Protein AF-A0A5Y6EMC8-F1 (afdb_monomer_lite)

Sequence (233 aa):
MDERDIEIAKLIVGETEIQVEVPKNVYDLVSLYSDSSEVISMYSTYGSYIESMLRAMLPDNIKPSTSKQVRFVRSIADTLNLEVSNEVLRNSTAASQFINDNIAAFENKKNEEKAERLNKPEYIKARVKKVILFYASKTRSYHKYIKAGRLKDNGLSINEIAERMEVQPKTVESYLRKHTEIESYEAEDDRLRYMIASMIYENEGYANEVVDAITNVVMENKLHLEDWFPLKK

Organism: Salmonella enterica (NCBI:txid28901)

Structure (mmCIF, N/CA/C/O backbone):
data_AF-A0A5Y6EMC8-F1
#
_entry.id   AF-A0A5Y6EMC8-F1
#
loop_
_atom_site.group_PDB
_atom_site.id
_atom_site.type_symbol
_atom_site.label_atom_id
_atom_site.label_alt_id
_atom_site.label_comp_id
_atom_site.label_asym_id
_atom_site.label_entity_id
_atom_site.label_seq_id
_atom_site.pdbx_PDB_ins_code
_atom_site.Cartn_x
_atom_site.Cartn_y
_atom_site.Cartn_z
_atom_site.occupancy
_atom_site.B_iso_or_equiv
_atom_site.auth_seq_id
_atom_site.auth_comp_id
_atom_site.auth_asym_id
_atom_site.auth_atom_id
_atom_site.pdbx_PDB_model_num
ATOM 1 N N . MET A 1 1 ? 53.568 -13.972 -7.553 1.00 39.31 1 MET A N 1
ATOM 2 C CA . MET A 1 1 ? 52.171 -13.692 -7.944 1.00 39.31 1 MET A CA 1
ATOM 3 C C . MET A 1 1 ? 52.090 -14.163 -9.372 1.00 39.31 1 MET A C 1
ATOM 5 O O . MET A 1 1 ? 52.613 -13.478 -10.240 1.00 39.31 1 MET A O 1
ATOM 9 N N . ASP A 1 2 ? 51.661 -15.413 -9.522 1.00 46.28 2 ASP A N 1
ATOM 10 C CA . ASP A 1 2 ? 51.900 -16.238 -10.705 1.00 46.28 2 ASP A CA 1
ATOM 11 C C . ASP A 1 2 ? 51.334 -15.638 -11.985 1.00 46.28 2 ASP A C 1
ATOM 13 O O . ASP A 1 2 ? 50.277 -14.999 -11.988 1.00 46.28 2 ASP A O 1
ATOM 17 N N . GLU A 1 3 ? 52.076 -15.885 -13.062 1.00 54.69 3 GLU A N 1
ATOM 18 C CA . GLU A 1 3 ? 51.607 -15.852 -14.440 1.00 54.69 3 GLU A CA 1
ATOM 19 C C . GLU A 1 3 ? 50.203 -16.457 -14.474 1.00 54.69 3 GLU A C 1
ATOM 21 O O . GLU A 1 3 ? 49.994 -17.599 -14.071 1.00 54.69 3 GLU A O 1
ATOM 26 N N . ARG A 1 4 ? 49.204 -15.650 -14.842 1.00 64.81 4 ARG A N 1
ATOM 27 C CA . ARG A 1 4 ? 47.824 -16.123 -14.919 1.00 64.81 4 ARG A CA 1
ATOM 28 C C . ARG A 1 4 ? 47.797 -17.207 -15.990 1.00 64.81 4 ARG A C 1
ATOM 30 O O . ARG A 1 4 ? 47.880 -16.881 -17.165 1.00 64.81 4 ARG A O 1
ATOM 37 N N . ASP A 1 5 ? 47.731 -18.461 -15.562 1.00 86.62 5 ASP A N 1
ATOM 38 C CA . ASP A 1 5 ? 47.607 -19.632 -16.424 1.00 86.62 5 ASP A CA 1
ATOM 39 C C . ASP A 1 5 ? 46.230 -19.562 -17.102 1.00 86.62 5 ASP A C 1
ATOM 41 O O . ASP A 1 5 ? 45.203 -19.935 -16.526 1.00 86.62 5 ASP A O 1
ATOM 45 N N . ILE A 1 6 ? 46.199 -18.914 -18.267 1.00 89.56 6 ILE A N 1
ATOM 46 C CA . ILE A 1 6 ? 45.003 -18.615 -19.056 1.00 89.56 6 ILE A CA 1
ATOM 47 C C . ILE A 1 6 ? 45.060 -19.375 -20.372 1.00 89.56 6 ILE A C 1
ATOM 49 O O . ILE A 1 6 ? 46.114 -19.497 -20.987 1.00 89.56 6 ILE A O 1
ATOM 53 N N . GLU A 1 7 ? 43.899 -19.826 -20.820 1.00 91.69 7 GLU A N 1
ATOM 54 C CA . GLU A 1 7 ? 43.694 -20.433 -22.129 1.00 91.69 7 GLU A CA 1
ATOM 55 C C . GLU A 1 7 ? 42.634 -19.644 -22.902 1.00 91.69 7 GLU A C 1
ATOM 57 O O . GLU A 1 7 ? 41.756 -18.995 -22.319 1.00 91.69 7 GLU A O 1
ATOM 62 N N . ILE A 1 8 ? 42.712 -19.696 -24.233 1.00 90.06 8 ILE A N 1
ATOM 63 C CA . ILE A 1 8 ? 41.735 -19.049 -25.115 1.00 90.06 8 ILE A CA 1
ATOM 64 C C . ILE A 1 8 ? 40.636 -20.056 -25.448 1.00 90.06 8 ILE A C 1
ATOM 66 O O . ILE A 1 8 ? 40.836 -21.004 -26.211 1.00 90.06 8 ILE A O 1
ATOM 70 N N . ALA A 1 9 ? 39.447 -19.822 -24.902 1.00 88.38 9 ALA A N 1
ATOM 71 C CA . ALA A 1 9 ? 38.246 -20.564 -25.250 1.00 88.38 9 ALA A CA 1
ATOM 72 C C . ALA A 1 9 ? 37.461 -19.862 -26.362 1.00 88.38 9 ALA A C 1
ATOM 74 O O . ALA A 1 9 ? 37.563 -18.651 -26.573 1.00 88.38 9 ALA A O 1
ATOM 75 N N . LYS A 1 10 ? 36.633 -20.642 -27.059 1.00 88.00 10 LYS A N 1
ATOM 76 C CA . LYS A 1 10 ? 35.717 -20.150 -28.088 1.00 88.00 10 LYS A CA 1
ATOM 77 C C . LYS A 1 10 ? 34.290 -20.191 -27.561 1.00 88.00 10 LYS A C 1
ATOM 79 O O . LYS A 1 10 ? 33.769 -21.261 -27.256 1.00 88.00 10 LYS A O 1
ATOM 84 N N . LEU A 1 11 ? 33.653 -19.029 -27.489 1.00 86.19 11 LEU A N 1
ATOM 85 C CA . LEU A 1 11 ? 32.223 -18.896 -27.255 1.00 86.19 11 LEU A CA 1
ATOM 86 C C . LEU A 1 11 ? 31.526 -18.709 -28.604 1.00 86.19 11 LEU A C 1
ATOM 88 O O . LEU A 1 11 ? 31.731 -17.704 -29.281 1.00 86.19 11 LEU A O 1
ATOM 92 N N . ILE A 1 12 ? 30.699 -19.677 -28.989 1.00 84.44 12 ILE A N 1
ATOM 93 C CA . ILE A 1 12 ? 29.944 -19.636 -30.244 1.00 84.44 12 ILE A CA 1
ATOM 94 C C . ILE A 1 12 ? 28.534 -19.113 -29.955 1.00 84.44 12 ILE A C 1
ATOM 96 O O . ILE A 1 12 ? 27.803 -19.693 -29.151 1.00 84.44 12 ILE A O 1
ATOM 100 N N . VAL A 1 13 ? 28.148 -18.016 -30.611 1.00 83.31 13 VAL A N 1
ATOM 101 C CA . VAL A 1 13 ? 26.811 -17.411 -30.509 1.00 83.31 13 VAL A CA 1
ATOM 102 C C . VAL A 1 13 ? 26.211 -17.317 -31.910 1.00 83.31 13 VAL A C 1
ATOM 104 O O . VAL A 1 13 ? 26.512 -16.397 -32.671 1.00 83.31 13 VAL A O 1
ATOM 107 N N . GLY A 1 14 ? 25.359 -18.283 -32.262 1.00 84.19 14 GLY A N 1
ATOM 108 C CA . GLY A 1 14 ? 24.868 -18.427 -33.634 1.00 84.19 14 GLY A CA 1
ATOM 109 C C . GLY A 1 14 ? 26.018 -18.783 -34.578 1.00 84.19 14 GLY A C 1
ATOM 110 O O . GLY A 1 14 ? 26.676 -19.797 -34.378 1.00 84.19 14 GLY A O 1
ATOM 111 N N . GLU A 1 15 ? 26.269 -17.939 -35.578 1.00 87.88 15 GLU A N 1
ATOM 112 C CA . GLU A 1 15 ? 27.380 -18.094 -36.534 1.00 87.88 15 GLU A CA 1
ATOM 113 C C . GLU A 1 15 ? 28.657 -17.347 -36.103 1.00 87.88 15 GLU A C 1
ATOM 115 O O . GLU A 1 15 ? 29.690 -17.442 -36.763 1.00 87.88 15 GLU A O 1
ATOM 120 N N . THR A 1 16 ? 28.605 -16.596 -34.998 1.00 83.38 16 THR A N 1
ATOM 121 C CA . THR A 1 16 ? 29.723 -15.768 -34.531 1.00 83.38 16 THR A CA 1
ATOM 122 C C . THR A 1 16 ? 30.596 -16.533 -33.542 1.00 83.38 16 THR A C 1
ATOM 124 O O . THR A 1 16 ? 30.100 -17.051 -32.540 1.00 83.38 16 THR A O 1
ATOM 127 N N . GLU A 1 17 ? 31.909 -16.538 -33.779 1.00 88.81 17 GLU A N 1
ATOM 128 C CA . GLU A 1 17 ? 32.921 -17.038 -32.843 1.00 88.81 17 GLU A CA 1
ATOM 129 C C . GLU A 1 17 ? 33.532 -15.872 -32.052 1.00 88.81 17 GLU A C 1
ATOM 131 O O . GLU A 1 17 ? 34.046 -14.914 -32.632 1.00 88.81 17 GLU A O 1
ATOM 136 N N . ILE A 1 18 ? 33.485 -15.959 -30.723 1.00 85.75 18 ILE A N 1
ATOM 137 C CA . ILE A 1 18 ? 34.082 -14.988 -29.803 1.00 85.75 18 ILE A CA 1
ATOM 138 C C . ILE A 1 18 ? 35.199 -15.692 -29.032 1.00 85.75 18 ILE A C 1
ATOM 140 O O . ILE A 1 18 ? 34.966 -16.716 -28.392 1.00 85.75 18 ILE A O 1
ATOM 144 N N . GLN A 1 19 ? 36.408 -15.137 -29.068 1.00 89.50 19 GLN A N 1
ATOM 145 C CA . GLN A 1 19 ? 37.531 -15.630 -28.272 1.00 89.50 19 GLN A CA 1
ATOM 146 C C . GLN A 1 19 ? 37.493 -15.005 -26.876 1.00 89.50 19 GLN A C 1
ATOM 148 O O . GLN A 1 19 ? 37.376 -13.786 -26.745 1.00 89.50 19 GLN A O 1
ATOM 153 N N . VAL A 1 20 ? 37.565 -15.838 -25.838 1.00 87.62 20 VAL A N 1
ATOM 154 C CA . VAL A 1 20 ? 37.510 -15.410 -24.434 1.00 87.62 20 VAL A CA 1
ATOM 155 C C . VAL A 1 20 ? 38.645 -16.044 -23.635 1.00 87.62 20 VAL A C 1
ATOM 157 O O . VAL A 1 20 ? 38.949 -17.222 -23.804 1.00 87.62 20 VAL A O 1
ATOM 160 N N . GLU A 1 21 ? 39.268 -15.263 -22.755 1.00 89.88 21 GLU A N 1
ATOM 161 C CA . GLU A 1 21 ? 40.297 -15.753 -21.834 1.00 89.88 21 GLU A CA 1
ATOM 162 C C . GLU A 1 21 ? 39.640 -16.456 -20.639 1.00 89.88 21 GLU A C 1
ATOM 164 O O . GLU A 1 21 ? 38.755 -15.897 -19.983 1.00 89.88 21 GLU A O 1
ATOM 169 N N . VAL A 1 22 ? 40.075 -17.682 -20.344 1.00 88.56 22 VAL A N 1
ATOM 170 C CA . VAL A 1 22 ? 39.544 -18.517 -19.255 1.00 88.56 22 VAL A CA 1
ATOM 171 C C . VAL A 1 22 ? 40.711 -19.097 -18.449 1.00 88.56 22 VAL A C 1
ATOM 173 O O . VAL A 1 22 ? 41.722 -19.461 -19.043 1.00 88.56 22 VAL A O 1
ATOM 176 N N . PRO A 1 23 ? 40.615 -19.219 -17.112 1.00 92.50 23 PRO A N 1
ATOM 177 C CA . PRO A 1 23 ? 41.625 -19.926 -16.326 1.00 92.50 23 PRO A CA 1
ATOM 178 C C . PRO A 1 23 ? 41.837 -21.361 -16.828 1.00 92.50 23 PRO A C 1
ATOM 180 O O . PRO A 1 23 ? 40.866 -22.099 -17.018 1.00 92.50 23 PRO A O 1
ATOM 183 N N . LYS A 1 24 ? 43.095 -21.772 -17.005 1.00 90.06 24 LYS A N 1
ATOM 184 C CA . LYS A 1 24 ? 43.459 -23.061 -17.609 1.00 90.06 24 LYS A CA 1
ATOM 185 C C . LYS A 1 24 ? 42.843 -24.262 -16.901 1.00 90.06 24 LYS A C 1
ATOM 187 O O . LYS A 1 24 ? 42.292 -25.147 -17.541 1.00 90.06 24 LYS A O 1
ATOM 192 N N . ASN A 1 25 ? 42.830 -24.253 -15.571 1.00 88.75 25 ASN A N 1
ATOM 193 C CA . ASN A 1 25 ? 42.206 -25.317 -14.785 1.00 88.75 25 ASN A CA 1
ATOM 194 C C . ASN A 1 25 ? 40.703 -25.486 -15.085 1.00 88.75 25 ASN A C 1
ATOM 196 O O . ASN A 1 25 ? 40.188 -26.600 -15.037 1.00 88.75 25 ASN A O 1
ATOM 200 N N . VAL A 1 26 ? 39.992 -24.395 -15.386 1.00 87.38 26 VAL A N 1
ATOM 201 C CA . VAL A 1 26 ? 38.579 -24.432 -15.786 1.00 87.38 26 VAL A CA 1
ATOM 202 C C . VAL A 1 26 ? 38.456 -24.931 -17.223 1.00 87.38 26 VAL A C 1
ATOM 204 O O . VAL A 1 26 ? 37.599 -25.770 -17.493 1.00 87.38 26 VAL A O 1
ATOM 207 N N . TYR A 1 27 ? 39.321 -24.453 -18.120 1.00 86.94 27 TYR A N 1
ATOM 208 C CA . TYR A 1 27 ? 39.368 -24.887 -19.517 1.00 86.94 27 TYR A CA 1
ATOM 209 C C . TYR A 1 27 ? 39.561 -26.405 -19.638 1.00 86.94 27 TYR A C 1
ATOM 211 O O . TYR A 1 27 ? 38.766 -27.074 -20.302 1.00 86.94 27 TYR A O 1
ATOM 219 N N . ASP A 1 28 ? 40.562 -26.952 -18.947 1.00 87.75 28 ASP A N 1
ATOM 220 C CA . ASP A 1 28 ? 40.905 -28.375 -18.991 1.00 87.75 28 ASP A CA 1
ATOM 221 C C . ASP A 1 28 ? 39.759 -29.246 -18.463 1.00 87.75 28 ASP A C 1
ATOM 223 O O . ASP A 1 28 ? 39.394 -30.246 -19.082 1.00 87.75 28 ASP A O 1
ATOM 227 N N . LEU A 1 29 ? 39.136 -28.848 -17.345 1.00 86.19 29 LEU A N 1
ATOM 228 C CA . LEU A 1 29 ? 38.007 -29.582 -16.770 1.00 86.19 29 LEU A CA 1
ATOM 229 C C . LEU A 1 29 ? 36.783 -29.545 -17.687 1.00 86.19 29 LEU A C 1
ATOM 231 O O . LEU A 1 29 ? 36.194 -30.585 -17.962 1.00 86.19 29 LEU A O 1
ATOM 235 N N . VAL A 1 30 ? 36.396 -28.374 -18.193 1.00 82.50 30 VAL A N 1
ATOM 236 C CA . VAL A 1 30 ? 35.235 -28.276 -19.092 1.00 82.50 30 VAL A CA 1
ATOM 237 C C . VAL A 1 30 ? 35.473 -29.083 -20.372 1.00 82.50 30 VAL A C 1
ATOM 239 O O . VAL A 1 30 ? 34.564 -29.778 -20.825 1.00 82.50 30 VAL A O 1
ATOM 242 N N . SER A 1 31 ? 36.694 -29.064 -20.912 1.00 80.62 31 SER A N 1
ATOM 243 C CA . SER A 1 31 ? 37.066 -29.826 -22.114 1.00 80.62 31 SER A CA 1
ATOM 244 C C . SER A 1 31 ? 37.074 -31.341 -21.890 1.00 80.62 31 SER A C 1
ATOM 246 O O . SER A 1 31 ? 36.756 -32.091 -22.806 1.00 80.62 31 SER A O 1
ATOM 248 N N . LEU A 1 32 ? 37.405 -31.804 -20.679 1.00 81.88 32 LEU A N 1
ATOM 249 C CA . LEU A 1 32 ? 37.410 -33.229 -20.332 1.00 81.88 32 LEU A CA 1
ATOM 250 C C . LEU A 1 32 ? 35.995 -33.803 -20.144 1.00 81.88 32 LEU A C 1
ATOM 252 O O . LEU A 1 32 ? 35.775 -34.980 -20.415 1.00 81.88 32 LEU A O 1
ATOM 256 N N . TYR A 1 33 ? 35.058 -32.9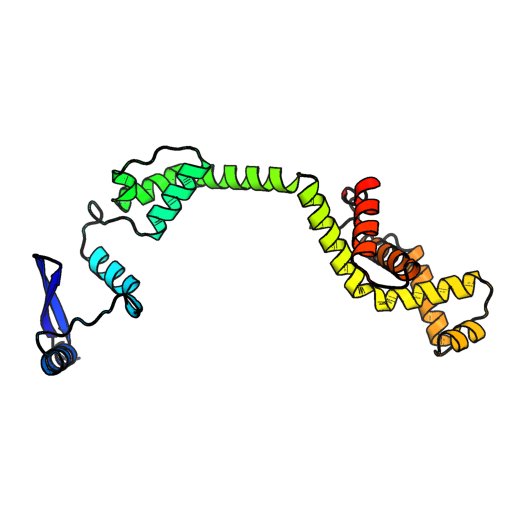89 -19.649 1.00 70.88 33 TYR A N 1
ATOM 257 C CA . TYR A 1 33 ? 33.705 -33.424 -19.272 1.00 70.88 33 TYR A CA 1
ATOM 258 C C . TYR A 1 33 ? 32.617 -33.084 -20.302 1.00 70.88 33 TYR A C 1
ATOM 260 O O . TYR A 1 33 ? 31.473 -33.497 -20.126 1.00 70.88 33 TYR A O 1
ATOM 268 N N . SER A 1 34 ? 32.935 -32.334 -21.359 1.00 66.19 34 SER A N 1
ATOM 269 C CA . SER A 1 34 ? 31.977 -32.030 -22.425 1.00 66.19 34 SER A CA 1
ATOM 270 C C . SER A 1 34 ? 32.043 -33.088 -23.526 1.00 66.19 34 SER A C 1
ATOM 272 O O . SER A 1 34 ? 32.819 -32.983 -24.473 1.00 66.19 34 SER A O 1
ATOM 274 N N . ASP A 1 35 ? 31.189 -34.109 -23.441 1.00 61.28 35 ASP A N 1
ATOM 275 C CA . ASP A 1 35 ? 30.890 -34.918 -24.622 1.00 61.28 35 ASP A CA 1
ATOM 276 C C . ASP A 1 35 ? 30.252 -34.003 -25.679 1.00 61.28 35 ASP A C 1
ATOM 278 O O . ASP A 1 35 ? 29.295 -33.277 -25.400 1.00 61.28 35 ASP A O 1
ATOM 282 N N . SER A 1 36 ? 30.803 -34.033 -26.897 1.00 58.38 36 SER A N 1
ATOM 283 C CA . SER A 1 36 ? 30.561 -33.103 -28.024 1.00 58.38 36 SER A CA 1
ATOM 284 C C . SER A 1 36 ? 29.101 -32.893 -28.488 1.00 58.38 36 SER A C 1
ATOM 286 O O . SER A 1 36 ? 28.864 -32.200 -29.476 1.00 58.38 36 SER A O 1
ATOM 288 N N . SER A 1 37 ? 28.115 -33.469 -27.800 1.00 56.09 37 SER A N 1
ATOM 289 C CA . SER A 1 37 ? 26.706 -33.508 -28.197 1.00 56.09 37 SER A CA 1
ATOM 290 C C . SER A 1 37 ? 25.695 -33.109 -27.113 1.00 56.09 37 SER A C 1
ATOM 292 O O . SER A 1 37 ? 24.505 -33.052 -27.423 1.00 56.09 37 SER A O 1
ATOM 294 N N . GLU A 1 38 ? 26.099 -32.832 -25.867 1.00 65.12 38 GLU A N 1
ATOM 295 C CA . GLU A 1 38 ? 25.132 -32.533 -24.798 1.00 65.12 38 GLU A CA 1
ATOM 296 C C . GLU A 1 38 ? 24.889 -31.020 -24.631 1.00 65.12 38 GLU A C 1
ATOM 298 O O . GLU A 1 38 ? 25.775 -30.245 -24.270 1.00 65.12 38 GLU A O 1
ATOM 303 N N . VAL A 1 39 ? 23.657 -30.573 -24.905 1.00 68.56 39 VAL A N 1
ATOM 304 C CA . VAL A 1 39 ? 23.247 -29.177 -24.696 1.00 68.56 39 VAL A CA 1
ATOM 305 C C . VAL A 1 39 ? 22.995 -28.946 -23.208 1.00 68.56 39 VAL A C 1
ATOM 307 O O . VAL A 1 39 ? 21.943 -29.305 -22.677 1.00 68.56 39 VAL A O 1
ATOM 310 N N . ILE A 1 40 ? 23.932 -28.282 -22.534 1.00 70.12 40 ILE A N 1
ATOM 311 C CA . ILE A 1 40 ? 23.748 -27.856 -21.144 1.00 70.12 40 ILE A CA 1
ATOM 312 C C . ILE A 1 40 ? 22.823 -26.631 -21.122 1.00 70.12 40 ILE A C 1
ATOM 314 O O . ILE A 1 40 ? 23.226 -25.504 -21.422 1.00 70.12 40 ILE A O 1
ATOM 318 N N . SER A 1 41 ? 21.557 -26.833 -20.751 1.00 74.06 41 SER A N 1
ATOM 319 C CA . SER A 1 41 ? 20.603 -25.733 -20.571 1.00 74.06 41 SER A CA 1
ATOM 320 C C . SER A 1 41 ? 20.976 -24.882 -19.352 1.00 74.06 41 SER A C 1
ATOM 322 O O . SER A 1 41 ? 20.593 -25.178 -18.222 1.00 74.06 41 SER A O 1
ATOM 324 N N . MET A 1 42 ? 21.681 -23.774 -19.583 1.00 72.25 42 MET A N 1
ATOM 325 C CA . MET A 1 42 ? 22.065 -22.833 -18.523 1.00 72.25 42 MET A CA 1
ATOM 326 C C . MET A 1 42 ? 21.019 -21.743 -18.249 1.00 72.25 42 MET A C 1
ATOM 328 O O . MET A 1 42 ? 21.146 -21.004 -17.273 1.00 72.25 42 MET A O 1
ATOM 332 N N . TYR A 1 43 ? 19.980 -21.612 -19.082 1.00 75.44 43 TYR A N 1
ATOM 333 C CA . TYR A 1 43 ? 19.066 -20.466 -19.011 1.00 75.44 43 TYR A CA 1
ATOM 334 C C . TYR A 1 43 ? 18.242 -20.422 -17.715 1.00 75.44 43 TYR A C 1
ATOM 336 O O . TYR A 1 43 ? 18.059 -19.348 -17.146 1.00 75.44 43 TYR A O 1
ATOM 344 N N . SER A 1 44 ? 17.798 -21.576 -17.206 1.00 75.31 44 SER A N 1
ATOM 345 C CA . SER A 1 44 ? 16.983 -21.664 -15.985 1.00 75.31 44 SER A CA 1
ATOM 346 C C . SER A 1 44 ? 17.699 -21.152 -14.735 1.00 75.31 44 SER A C 1
ATOM 348 O O . SER A 1 44 ? 17.056 -20.612 -13.840 1.00 75.31 44 SER A O 1
ATOM 350 N N . THR A 1 45 ? 19.021 -21.317 -14.679 1.00 78.19 45 THR A N 1
ATOM 351 C CA . THR A 1 45 ? 19.825 -21.028 -13.482 1.00 78.19 45 THR A CA 1
ATOM 352 C C . THR A 1 45 ? 20.677 -19.774 -13.660 1.00 78.19 45 THR A C 1
ATOM 354 O O . THR A 1 45 ? 20.813 -18.977 -12.736 1.00 78.19 45 THR A O 1
ATOM 357 N N . TYR A 1 46 ? 21.218 -19.561 -14.861 1.00 81.50 46 TYR A N 1
ATOM 358 C CA . TYR A 1 46 ? 22.207 -18.520 -15.151 1.00 81.50 46 TYR A CA 1
ATOM 359 C C . TYR A 1 46 ? 21.772 -17.549 -16.254 1.00 81.50 46 TYR A C 1
ATOM 361 O O . TYR A 1 46 ? 22.567 -16.704 -16.662 1.00 81.50 46 TYR A O 1
ATOM 369 N N . GLY A 1 47 ? 20.521 -17.615 -16.727 1.00 79.94 47 GLY A N 1
ATOM 370 C CA . GLY A 1 47 ? 20.043 -16.819 -17.863 1.00 79.94 47 GLY A CA 1
ATOM 371 C C . GLY A 1 47 ? 20.303 -15.316 -17.728 1.00 79.94 47 GLY A C 1
ATOM 372 O O . GLY A 1 47 ? 20.776 -14.692 -18.674 1.00 79.94 47 GLY A O 1
ATOM 373 N N . SER A 1 48 ? 20.100 -14.737 -16.539 1.00 79.94 48 SER A N 1
ATOM 374 C CA . SER A 1 48 ? 20.386 -13.316 -16.292 1.00 79.94 48 SER A CA 1
ATOM 375 C C . SER A 1 48 ? 21.877 -12.975 -16.343 1.00 79.94 48 SER A C 1
ATOM 377 O O . SER A 1 48 ? 22.240 -11.892 -16.799 1.00 79.94 48 SER A O 1
ATOM 379 N N . TYR A 1 49 ? 22.744 -13.880 -15.879 1.00 83.81 49 TYR A N 1
ATOM 380 C CA . TYR A 1 49 ? 24.196 -13.692 -15.916 1.00 83.81 49 TYR A CA 1
ATOM 381 C C . TYR A 1 49 ? 24.723 -13.788 -17.347 1.00 83.81 49 TYR A C 1
ATOM 383 O O . TYR A 1 49 ? 25.495 -12.929 -17.765 1.00 83.81 49 TYR A O 1
ATOM 391 N N . ILE A 1 50 ? 24.243 -14.770 -18.114 1.00 83.25 50 ILE A N 1
ATOM 392 C CA . ILE A 1 50 ? 24.583 -14.938 -19.532 1.00 83.25 50 ILE A CA 1
ATOM 393 C C . ILE A 1 50 ? 24.103 -13.727 -20.339 1.00 83.25 50 ILE A C 1
ATOM 395 O O . ILE A 1 50 ? 24.887 -13.162 -21.099 1.00 83.25 50 ILE A O 1
ATOM 399 N N . GLU A 1 51 ? 22.859 -13.272 -20.134 1.00 82.81 51 GLU A N 1
ATOM 400 C CA . GLU A 1 51 ? 22.341 -12.059 -20.784 1.00 82.81 51 GLU A CA 1
ATOM 401 C C . GLU A 1 51 ? 23.227 -10.848 -20.458 1.00 82.81 51 GLU A C 1
ATOM 403 O O . GLU A 1 51 ? 23.638 -10.119 -21.360 1.00 82.81 51 GLU A O 1
ATOM 408 N N . SER A 1 52 ? 23.561 -10.643 -19.180 1.00 85.06 52 SER A N 1
ATOM 409 C CA . SER A 1 52 ? 24.404 -9.524 -18.753 1.00 85.06 52 SER A CA 1
ATOM 410 C C . SER A 1 52 ? 25.805 -9.583 -19.366 1.00 85.06 52 SER A C 1
ATOM 412 O O . SER A 1 52 ? 26.305 -8.559 -19.831 1.00 85.06 52 SER A O 1
ATOM 414 N N . MET A 1 53 ? 26.427 -10.764 -19.382 1.00 85.62 53 MET A N 1
ATOM 415 C CA . MET A 1 53 ? 27.758 -10.983 -19.947 1.00 85.62 53 MET A CA 1
ATOM 416 C C . MET A 1 53 ? 27.772 -10.690 -21.450 1.00 85.62 53 MET A C 1
ATOM 418 O O . MET A 1 53 ? 28.559 -9.863 -21.902 1.00 85.62 53 MET A O 1
ATOM 422 N N . LEU A 1 54 ? 26.864 -11.305 -22.215 1.00 85.62 54 LEU A N 1
ATOM 423 C CA . LEU A 1 54 ? 26.781 -11.112 -23.666 1.00 85.62 54 LEU A CA 1
ATOM 424 C C . LEU A 1 54 ? 26.474 -9.656 -24.027 1.00 85.62 54 LEU A C 1
ATOM 426 O O . LEU A 1 54 ? 27.042 -9.110 -24.969 1.00 85.62 54 LEU A O 1
ATOM 430 N N . ARG A 1 55 ? 25.619 -8.982 -23.251 1.00 86.62 55 ARG A N 1
ATOM 431 C CA . ARG A 1 55 ? 25.345 -7.553 -23.447 1.00 86.62 55 ARG A CA 1
ATOM 432 C C . ARG A 1 55 ? 26.551 -6.674 -23.167 1.00 86.62 55 ARG A C 1
ATOM 434 O O . ARG A 1 55 ? 26.695 -5.660 -23.839 1.00 86.62 55 ARG A O 1
ATOM 441 N N . ALA A 1 56 ? 27.377 -7.009 -22.177 1.00 85.19 56 ALA A N 1
ATOM 442 C CA . ALA A 1 56 ? 28.574 -6.235 -21.854 1.00 85.19 56 ALA A CA 1
ATOM 443 C C . ALA A 1 56 ? 29.603 -6.250 -22.997 1.00 85.19 56 ALA A C 1
ATOM 445 O O . ALA A 1 56 ? 30.370 -5.302 -23.125 1.00 85.19 56 ALA A O 1
ATOM 446 N N . MET A 1 57 ? 29.568 -7.276 -23.854 1.00 84.31 57 MET A N 1
ATOM 447 C CA . MET A 1 57 ? 30.408 -7.379 -25.051 1.00 84.31 57 MET A CA 1
ATOM 448 C C . MET A 1 57 ? 29.937 -6.479 -26.208 1.00 84.31 57 MET A C 1
ATOM 450 O O . MET A 1 57 ? 30.670 -6.298 -27.176 1.00 84.31 57 MET A O 1
ATOM 454 N N . LEU A 1 58 ? 28.724 -5.915 -26.137 1.00 85.50 58 LEU A N 1
ATOM 455 C CA . LEU A 1 58 ? 28.157 -5.079 -27.195 1.00 85.50 58 LEU A CA 1
ATOM 456 C C . LEU A 1 58 ? 28.386 -3.580 -26.922 1.00 85.50 58 LEU A C 1
ATOM 458 O O . LEU A 1 58 ? 28.145 -3.123 -25.797 1.00 85.50 58 LEU A O 1
ATOM 462 N N . PRO A 1 59 ? 28.751 -2.788 -27.949 1.00 83.94 59 PRO A N 1
ATOM 463 C CA . PRO A 1 59 ? 28.751 -1.329 -27.880 1.00 83.94 59 PRO A CA 1
ATOM 464 C C . PRO A 1 59 ? 27.393 -0.754 -27.452 1.00 83.94 59 PRO A C 1
ATOM 466 O O . PRO A 1 59 ? 26.335 -1.269 -27.823 1.00 83.94 59 PRO A O 1
ATOM 469 N N . ASP A 1 60 ? 27.408 0.354 -26.707 1.00 78.12 60 ASP A N 1
ATOM 470 C CA . ASP A 1 60 ? 26.195 0.958 -26.131 1.00 78.12 60 ASP A CA 1
ATOM 471 C C . ASP A 1 60 ? 25.159 1.388 -27.178 1.00 78.12 60 ASP A C 1
ATOM 473 O O . ASP A 1 60 ? 23.953 1.333 -26.925 1.00 78.12 60 ASP A O 1
ATOM 477 N N . ASN A 1 61 ? 25.607 1.761 -28.379 1.00 78.75 61 ASN A N 1
ATOM 478 C CA . ASN A 1 61 ? 24.735 2.182 -29.474 1.00 78.75 61 ASN A CA 1
ATOM 479 C C . ASN A 1 61 ? 23.966 1.027 -30.134 1.00 78.75 61 ASN A C 1
ATOM 481 O O . ASN A 1 61 ? 22.978 1.295 -30.811 1.00 78.75 61 ASN A O 1
ATOM 485 N N . ILE A 1 62 ? 24.371 -0.233 -29.936 1.00 81.81 62 ILE A N 1
ATOM 486 C CA . ILE A 1 62 ? 23.659 -1.419 -30.455 1.00 81.81 62 ILE A CA 1
ATOM 487 C C . ILE A 1 62 ? 23.166 -2.353 -29.345 1.00 81.81 62 ILE A C 1
ATOM 489 O O . ILE A 1 62 ? 22.570 -3.395 -29.617 1.00 81.81 62 ILE A O 1
ATOM 493 N N . LYS A 1 63 ? 23.419 -1.994 -28.083 1.00 89.19 63 LYS A N 1
ATOM 494 C CA . LYS A 1 63 ? 23.077 -2.808 -26.921 1.00 89.19 63 LYS A CA 1
ATOM 495 C C . LYS A 1 63 ? 21.555 -2.985 -26.831 1.00 89.19 63 LYS A C 1
ATOM 497 O O . LYS A 1 63 ? 20.834 -1.986 -26.763 1.00 89.19 63 LYS A O 1
ATOM 502 N N . PRO A 1 64 ? 21.042 -4.225 -26.784 1.00 89.12 64 PRO A N 1
ATOM 503 C CA . PRO A 1 64 ? 19.608 -4.459 -26.779 1.00 89.12 64 PRO A CA 1
ATOM 504 C C . PRO A 1 64 ? 18.964 -4.032 -25.458 1.00 89.12 64 PRO A C 1
ATOM 506 O O . PRO A 1 64 ? 19.587 -4.122 -24.402 1.00 89.12 64 PRO A O 1
ATOM 509 N N . SER A 1 65 ? 17.704 -3.600 -25.476 1.00 89.88 65 SER A N 1
ATOM 510 C CA . SER A 1 65 ? 16.955 -3.278 -24.248 1.00 89.88 65 SER A CA 1
ATOM 511 C C . SER A 1 65 ? 16.802 -4.500 -23.338 1.00 89.88 65 SER A C 1
ATOM 513 O O . SER A 1 65 ? 16.614 -5.621 -23.801 1.00 89.88 65 SER A O 1
ATOM 515 N N . THR A 1 66 ? 16.902 -4.323 -22.015 1.00 88.00 66 THR A N 1
ATOM 516 C CA . THR A 1 66 ? 16.579 -5.405 -21.057 1.00 88.00 66 THR A CA 1
ATOM 517 C C . THR A 1 66 ? 15.083 -5.683 -21.067 1.00 88.00 66 THR A C 1
ATOM 519 O O . THR A 1 66 ? 14.267 -4.777 -21.248 1.00 88.00 66 THR A O 1
ATOM 522 N N . SER A 1 67 ? 14.701 -6.910 -20.711 1.00 84.75 67 SER A N 1
ATOM 523 C CA . SER A 1 67 ? 13.298 -7.245 -20.431 1.00 84.75 67 SER A CA 1
ATOM 524 C C . SER A 1 67 ? 12.668 -6.327 -19.367 1.00 84.75 67 SER A C 1
ATOM 526 O O . SER A 1 67 ? 11.462 -6.082 -19.380 1.00 84.75 67 SER A O 1
ATOM 528 N N . LYS A 1 68 ? 13.466 -5.801 -18.424 1.00 88.62 68 LYS A N 1
ATOM 529 C CA . LYS A 1 68 ? 13.008 -4.813 -17.432 1.00 88.62 68 LYS A CA 1
ATOM 530 C C . LYS A 1 68 ? 12.727 -3.450 -18.074 1.00 88.62 68 LYS A C 1
ATOM 532 O O . LYS A 1 68 ? 11.637 -2.928 -17.869 1.00 88.62 68 LYS A O 1
ATOM 537 N N . GLN A 1 69 ? 13.650 -2.924 -18.883 1.00 92.44 69 GLN A N 1
ATOM 538 C CA . GLN A 1 69 ? 13.467 -1.665 -19.617 1.00 92.44 69 GLN A CA 1
ATOM 539 C C . GLN A 1 69 ? 12.255 -1.734 -20.547 1.00 92.44 69 GLN A C 1
ATOM 541 O O . GLN A 1 69 ? 11.408 -0.855 -20.483 1.00 92.44 69 GLN A O 1
ATOM 546 N N . VAL A 1 70 ? 12.113 -2.803 -21.339 1.00 93.69 70 VAL A N 1
ATOM 547 C CA . VAL A 1 70 ? 10.974 -2.970 -22.262 1.00 93.69 70 VAL A CA 1
ATOM 548 C C . VAL A 1 70 ? 9.640 -2.947 -21.517 1.00 93.69 70 VAL A C 1
ATOM 550 O O . VAL A 1 70 ? 8.710 -2.259 -21.933 1.00 93.69 70 VAL A O 1
ATOM 553 N N . ARG A 1 71 ? 9.536 -3.674 -20.396 1.00 94.50 71 ARG A N 1
ATOM 554 C CA . ARG A 1 71 ? 8.317 -3.664 -19.572 1.00 94.50 71 ARG A CA 1
ATOM 555 C C . ARG A 1 71 ? 8.026 -2.285 -18.996 1.00 94.50 71 ARG A C 1
ATOM 557 O O . ARG A 1 71 ? 6.870 -1.878 -18.978 1.00 94.50 71 ARG A O 1
ATOM 564 N N . PHE A 1 72 ? 9.055 -1.577 -18.539 1.00 96.81 72 PHE A N 1
ATOM 565 C CA . PHE A 1 72 ? 8.865 -0.264 -17.939 1.00 96.81 72 PHE A CA 1
ATOM 566 C C . PHE A 1 72 ? 8.486 0.797 -18.977 1.00 96.81 72 PHE A C 1
ATOM 568 O O . PHE A 1 72 ? 7.517 1.516 -18.763 1.00 96.81 72 PHE A O 1
ATOM 575 N N . VAL A 1 73 ? 9.147 0.808 -20.139 1.00 97.56 73 VAL A N 1
ATOM 576 C CA . VAL A 1 73 ? 8.769 1.632 -21.300 1.00 97.56 73 VAL A CA 1
ATOM 577 C C . VAL A 1 73 ? 7.300 1.418 -21.665 1.00 97.56 73 VAL A C 1
ATOM 579 O O . VAL A 1 73 ? 6.562 2.390 -21.783 1.00 97.56 73 VAL A O 1
ATOM 582 N N . ARG A 1 74 ? 6.853 0.159 -21.781 1.00 97.00 74 ARG A N 1
ATOM 583 C CA . ARG A 1 74 ? 5.441 -0.155 -22.061 1.00 97.00 74 ARG A CA 1
ATOM 584 C C . ARG A 1 74 ? 4.511 0.374 -20.972 1.00 97.00 74 ARG A C 1
ATOM 586 O O . ARG A 1 74 ? 3.537 1.034 -21.287 1.00 97.00 74 ARG A O 1
ATOM 593 N N . SER A 1 75 ? 4.852 0.179 -19.698 1.00 96.50 75 SER A N 1
ATOM 594 C CA . SER A 1 75 ? 4.054 0.704 -18.582 1.00 96.50 75 SER A CA 1
ATOM 595 C C . SER A 1 75 ? 3.922 2.230 -18.606 1.00 96.50 75 SER A C 1
ATOM 597 O O . SER A 1 75 ? 2.855 2.751 -18.269 1.00 96.50 75 SER A O 1
ATOM 599 N N . ILE A 1 76 ? 4.999 2.941 -18.952 1.00 97.06 76 ILE A N 1
ATOM 600 C CA . ILE A 1 76 ? 4.998 4.399 -19.107 1.00 97.06 76 ILE A CA 1
ATOM 601 C C . ILE A 1 76 ? 4.092 4.784 -20.272 1.00 97.06 76 ILE A C 1
ATOM 603 O O . ILE A 1 76 ? 3.204 5.615 -20.101 1.00 97.06 76 ILE A O 1
ATOM 607 N N . ALA A 1 77 ? 4.281 4.145 -21.425 1.00 96.50 77 ALA A N 1
ATOM 608 C CA . ALA A 1 77 ? 3.521 4.415 -22.633 1.00 96.50 77 ALA A CA 1
ATOM 609 C C . ALA A 1 77 ? 2.023 4.166 -22.456 1.00 96.50 77 ALA A C 1
ATOM 611 O O . ALA A 1 77 ? 1.230 5.046 -22.765 1.00 96.50 77 ALA A O 1
ATOM 612 N N . ASP A 1 78 ? 1.640 3.037 -21.861 1.00 96.25 78 ASP A N 1
ATOM 613 C CA . ASP A 1 78 ? 0.243 2.708 -21.573 1.00 96.25 78 ASP A CA 1
ATOM 614 C C . ASP A 1 78 ? -0.375 3.727 -20.604 1.00 96.25 78 ASP A C 1
ATOM 616 O O . ASP A 1 78 ? -1.498 4.188 -20.794 1.00 96.25 78 ASP A O 1
ATOM 620 N N . THR A 1 79 ? 0.372 4.124 -19.566 1.00 94.56 79 THR A N 1
ATOM 621 C CA . THR A 1 79 ? -0.119 5.089 -18.570 1.00 94.56 79 THR A CA 1
ATOM 622 C C . THR A 1 79 ? -0.260 6.483 -19.172 1.00 94.56 79 THR A C 1
ATOM 624 O O . THR A 1 79 ? -1.245 7.164 -18.908 1.00 94.56 79 THR A O 1
ATOM 627 N N . LEU A 1 80 ? 0.692 6.926 -19.990 1.00 95.88 80 LEU A N 1
ATOM 628 C CA . LEU A 1 80 ? 0.693 8.259 -20.598 1.00 95.88 80 LEU A CA 1
ATOM 629 C C . LEU A 1 80 ? -0.017 8.312 -21.961 1.00 95.88 80 LEU A C 1
ATOM 631 O O . LEU A 1 80 ? -0.161 9.397 -22.515 1.00 95.88 80 LEU A O 1
ATOM 635 N N . ASN A 1 81 ? -0.509 7.174 -22.460 1.00 95.69 81 ASN A N 1
ATOM 636 C CA . ASN A 1 81 ? -1.071 7.005 -23.801 1.00 95.69 81 ASN A CA 1
ATOM 637 C C . ASN A 1 81 ? -0.118 7.495 -24.910 1.00 95.69 81 ASN A C 1
ATOM 639 O O . ASN A 1 81 ? -0.497 8.289 -25.772 1.00 95.69 81 ASN A O 1
ATOM 643 N N . LEU A 1 82 ? 1.140 7.051 -24.845 1.00 95.38 82 LEU A N 1
ATOM 644 C CA . LEU A 1 82 ? 2.192 7.374 -25.810 1.00 95.38 82 LEU A CA 1
ATOM 645 C C . LEU A 1 82 ? 2.418 6.209 -26.771 1.00 95.38 82 LEU A C 1
ATOM 647 O O . LEU A 1 82 ? 2.355 5.044 -26.383 1.00 95.38 82 LEU A O 1
ATOM 651 N N . GLU A 1 83 ? 2.773 6.522 -28.012 1.00 94.94 83 GLU A N 1
ATOM 652 C CA . GLU A 1 83 ? 3.287 5.519 -28.938 1.00 94.94 83 GLU A CA 1
ATOM 653 C C . GLU A 1 83 ? 4.768 5.241 -28.662 1.00 94.94 83 GLU A C 1
ATOM 655 O O . GLU A 1 83 ? 5.549 6.147 -28.364 1.00 94.94 83 GLU A O 1
ATOM 660 N N . VAL A 1 84 ? 5.167 3.974 -28.782 1.00 94.00 84 VAL A N 1
ATOM 661 C CA . VAL A 1 84 ? 6.561 3.555 -28.600 1.00 94.00 84 VAL A CA 1
ATOM 662 C C . VAL A 1 84 ? 7.091 2.995 -29.905 1.00 94.00 84 VAL A C 1
ATOM 664 O O . VAL A 1 84 ? 6.565 2.016 -30.436 1.00 94.00 84 VAL A O 1
ATOM 667 N N . SER A 1 85 ? 8.176 3.583 -30.403 1.00 94.12 85 SER A N 1
ATOM 668 C CA . SER A 1 85 ? 8.840 3.080 -31.599 1.00 94.12 85 SER A CA 1
ATOM 669 C C . SER A 1 85 ? 9.543 1.742 -31.335 1.00 94.12 85 SER A C 1
ATOM 671 O O . SER A 1 85 ? 10.002 1.438 -30.229 1.00 94.12 85 SER A O 1
ATOM 673 N N . ASN A 1 86 ? 9.698 0.937 -32.389 1.00 90.75 86 ASN A N 1
ATOM 674 C CA . ASN A 1 86 ? 10.460 -0.312 -32.307 1.00 90.75 86 ASN A CA 1
ATOM 675 C C . ASN A 1 86 ? 11.930 -0.092 -31.920 1.00 90.75 86 ASN A C 1
ATOM 677 O O . ASN A 1 86 ? 12.538 -0.984 -31.332 1.00 90.75 86 ASN A O 1
ATOM 681 N N . GLU A 1 87 ? 12.496 1.075 -32.229 1.00 90.50 87 GLU A N 1
ATOM 682 C CA . GLU A 1 87 ? 13.857 1.444 -31.839 1.00 90.50 87 GLU A CA 1
ATOM 683 C C . GLU A 1 87 ? 13.998 1.514 -30.315 1.00 90.50 87 GLU A C 1
ATOM 685 O O . GLU A 1 87 ? 14.865 0.848 -29.751 1.00 90.50 87 GLU A O 1
ATOM 690 N N . VAL A 1 88 ? 13.084 2.213 -29.635 1.00 91.19 88 VAL A N 1
ATOM 691 C CA . VAL A 1 88 ? 13.053 2.310 -28.164 1.00 91.19 88 VAL A CA 1
ATOM 692 C C . VAL A 1 88 ? 12.908 0.924 -27.526 1.00 91.19 88 VAL A C 1
ATOM 694 O O . VAL A 1 88 ? 13.550 0.612 -26.524 1.00 91.19 88 VAL A O 1
ATOM 697 N N . LEU A 1 89 ? 12.111 0.036 -28.125 1.00 92.06 89 LEU A N 1
ATOM 698 C CA . LEU A 1 89 ? 11.924 -1.323 -27.605 1.00 92.06 89 LEU A CA 1
ATOM 699 C C . LEU A 1 89 ? 13.141 -2.233 -27.806 1.00 92.06 89 LEU A C 1
ATOM 701 O O . LEU A 1 89 ? 13.291 -3.209 -27.070 1.00 92.06 89 LEU A O 1
ATOM 705 N N . ARG A 1 90 ? 13.994 -1.948 -28.793 1.00 89.88 90 ARG A N 1
ATOM 706 C CA . ARG A 1 90 ? 15.119 -2.817 -29.167 1.00 89.88 90 ARG A CA 1
ATOM 707 C C . ARG A 1 90 ? 16.473 -2.284 -28.734 1.00 89.88 90 ARG A C 1
ATOM 709 O O . ARG A 1 90 ? 17.398 -3.080 -28.678 1.00 89.88 90 ARG A O 1
ATOM 716 N N . ASN A 1 91 ? 16.598 -1.003 -28.406 1.00 92.00 91 ASN A N 1
ATOM 717 C CA . ASN A 1 91 ? 17.864 -0.373 -28.056 1.00 92.00 91 ASN A CA 1
ATOM 718 C C . ASN A 1 91 ? 17.854 0.166 -26.619 1.00 92.00 91 ASN A C 1
ATOM 720 O O . ASN A 1 91 ? 17.024 0.997 -26.257 1.00 92.00 91 ASN A O 1
ATOM 724 N N . SER A 1 92 ? 18.818 -0.275 -25.809 1.00 91.06 92 SER A N 1
ATOM 725 C CA . SER A 1 92 ? 18.921 0.085 -24.392 1.00 91.06 92 SER A CA 1
ATOM 726 C C . SER A 1 92 ? 19.110 1.585 -24.175 1.00 91.06 92 SER A C 1
ATOM 728 O O . SER A 1 92 ? 18.601 2.118 -23.192 1.00 91.06 92 SER A O 1
ATOM 730 N N . THR A 1 93 ? 19.842 2.262 -25.058 1.00 91.56 93 THR A N 1
ATOM 731 C CA . THR A 1 93 ? 20.089 3.705 -24.960 1.00 91.56 93 THR A CA 1
ATOM 732 C C . THR A 1 93 ? 18.811 4.477 -25.276 1.00 91.56 93 THR A C 1
ATOM 734 O O . THR A 1 93 ? 18.396 5.318 -24.479 1.00 91.56 93 THR A O 1
ATOM 737 N N . ALA A 1 94 ? 18.117 4.112 -26.358 1.00 92.38 94 ALA A N 1
ATOM 738 C CA . ALA A 1 94 ? 16.823 4.701 -26.706 1.00 92.38 94 ALA A CA 1
ATOM 739 C C . ALA A 1 94 ? 15.747 4.428 -25.635 1.00 92.38 94 ALA A C 1
ATOM 741 O O . ALA A 1 94 ? 14.982 5.324 -25.287 1.00 92.38 94 ALA A O 1
ATOM 742 N N . ALA A 1 95 ? 15.718 3.221 -25.053 1.00 94.19 95 ALA A N 1
ATOM 743 C CA . ALA A 1 95 ? 14.832 2.878 -23.939 1.00 94.19 95 ALA A CA 1
ATOM 744 C C . ALA A 1 95 ? 15.084 3.746 -22.704 1.00 94.19 95 ALA A C 1
ATOM 746 O O . ALA A 1 95 ? 14.140 4.268 -22.114 1.00 94.19 95 ALA A O 1
ATOM 747 N N . SER A 1 96 ? 16.349 3.898 -22.305 1.00 94.69 96 SER A N 1
ATOM 748 C CA . SER A 1 96 ? 16.721 4.732 -21.159 1.00 94.69 96 SER A CA 1
ATOM 749 C C . SER A 1 96 ? 16.366 6.197 -21.390 1.00 94.69 96 SER A C 1
ATOM 751 O O . SER A 1 96 ? 15.837 6.830 -20.481 1.00 94.69 96 SER A O 1
ATOM 753 N N . GLN A 1 97 ? 16.596 6.714 -22.600 1.00 95.31 97 GLN A N 1
ATOM 754 C CA . GLN A 1 97 ? 16.218 8.080 -22.952 1.00 95.31 97 GLN A CA 1
ATOM 755 C C . GLN A 1 97 ? 14.700 8.277 -22.843 1.00 95.31 97 GLN A C 1
ATOM 757 O O . GLN A 1 97 ? 14.254 9.157 -22.114 1.00 95.31 97 GLN A O 1
ATOM 762 N N . PHE A 1 98 ? 13.908 7.382 -23.446 1.00 97.06 98 PHE A N 1
ATOM 763 C CA . PHE A 1 98 ? 12.447 7.416 -23.335 1.00 97.06 98 PHE A CA 1
ATOM 764 C C . PHE A 1 98 ? 11.969 7.380 -21.877 1.00 97.06 98 PHE A C 1
ATOM 766 O O . PHE A 1 98 ? 11.056 8.118 -21.510 1.00 97.06 98 PHE A O 1
ATOM 773 N N . ILE A 1 99 ? 12.571 6.530 -21.037 1.00 96.94 99 ILE A N 1
ATOM 774 C CA . ILE A 1 99 ? 12.240 6.463 -19.608 1.00 96.94 99 ILE A CA 1
ATOM 775 C C . ILE A 1 99 ? 12.535 7.806 -18.938 1.00 96.94 99 ILE A C 1
ATOM 777 O O . ILE A 1 99 ? 11.652 8.350 -18.285 1.00 96.94 99 ILE A O 1
ATOM 781 N N . ASN A 1 100 ? 13.738 8.351 -19.115 1.00 97.00 100 ASN A N 1
ATOM 782 C CA . ASN A 1 100 ? 14.146 9.606 -18.482 1.00 97.00 100 ASN A CA 1
ATOM 783 C C . ASN A 1 100 ? 13.247 10.779 -18.886 1.00 97.00 100 ASN A C 1
ATOM 785 O O . ASN A 1 100 ? 12.857 11.568 -18.029 1.00 97.00 100 ASN A O 1
ATOM 789 N N . ASP A 1 101 ? 12.864 10.847 -20.160 1.00 97.50 101 ASP A N 1
ATOM 790 C CA . ASP A 1 101 ? 12.023 11.926 -20.686 1.00 97.50 101 ASP A CA 1
ATOM 791 C C . ASP A 1 101 ? 10.590 11.884 -20.131 1.00 97.50 101 ASP A C 1
ATOM 793 O O . ASP A 1 101 ? 9.918 12.912 -20.064 1.00 97.50 101 ASP A O 1
ATOM 797 N N . ASN A 1 102 ? 10.114 10.708 -19.703 1.00 97.25 102 ASN A N 1
ATOM 798 C CA . ASN A 1 102 ? 8.711 10.493 -19.340 1.00 97.25 102 ASN A CA 1
ATOM 799 C C . ASN A 1 102 ? 8.482 10.097 -17.874 1.00 97.25 102 ASN A C 1
ATOM 801 O O . ASN A 1 102 ? 7.333 10.081 -17.426 1.00 97.25 102 ASN A O 1
ATOM 805 N N . ILE A 1 103 ? 9.532 9.788 -17.105 1.00 96.12 103 ILE A N 1
ATOM 806 C CA . ILE A 1 103 ? 9.393 9.257 -15.740 1.00 96.12 103 ILE A CA 1
ATOM 807 C C . ILE A 1 103 ? 8.683 10.237 -14.803 1.00 96.12 103 ILE A C 1
ATOM 809 O O . ILE A 1 103 ? 7.808 9.824 -14.048 1.00 96.12 103 ILE A O 1
ATOM 813 N N . ALA A 1 104 ? 8.968 11.537 -14.911 1.00 96.44 104 ALA A N 1
ATOM 814 C CA . ALA A 1 104 ? 8.337 12.542 -14.059 1.00 96.44 104 ALA A CA 1
ATOM 815 C C . ALA A 1 104 ? 6.825 12.648 -14.332 1.00 96.44 104 ALA A C 1
ATOM 817 O O . ALA A 1 104 ? 6.012 12.661 -13.410 1.00 96.44 104 ALA A O 1
ATOM 818 N N . ALA A 1 105 ? 6.429 12.667 -15.610 1.00 95.19 105 ALA A N 1
ATOM 819 C CA . ALA A 1 105 ? 5.021 12.688 -16.004 1.00 95.19 105 ALA A CA 1
ATOM 820 C C . ALA A 1 105 ? 4.300 11.391 -15.605 1.00 95.19 105 ALA A C 1
ATOM 822 O O . ALA A 1 105 ? 3.166 11.429 -15.127 1.00 95.19 105 ALA A O 1
ATOM 823 N N . PHE A 1 106 ? 4.971 10.247 -15.757 1.00 95.94 106 PHE A N 1
ATOM 824 C CA . PHE A 1 106 ? 4.463 8.946 -15.333 1.00 95.94 106 PHE A CA 1
ATOM 825 C C . PHE A 1 106 ? 4.193 8.902 -13.824 1.00 95.94 106 PHE A C 1
ATOM 827 O O . PHE A 1 106 ? 3.109 8.491 -13.407 1.00 95.94 106 PHE A O 1
ATOM 834 N N . GLU A 1 107 ? 5.145 9.359 -13.008 1.00 93.56 107 GLU A N 1
ATOM 835 C CA . GLU A 1 107 ? 4.995 9.423 -11.552 1.00 93.56 107 GLU A CA 1
ATOM 836 C C . GLU A 1 107 ? 3.881 10.386 -11.135 1.00 93.56 107 GLU A C 1
ATOM 838 O O . GLU A 1 107 ? 3.051 10.028 -10.296 1.00 93.56 107 GLU A O 1
ATOM 843 N N . ASN A 1 108 ? 3.799 11.564 -11.760 1.00 94.31 108 ASN A N 1
ATOM 844 C CA . ASN A 1 108 ? 2.724 12.524 -11.505 1.00 94.31 108 ASN A CA 1
ATOM 845 C C . ASN A 1 108 ? 1.350 11.921 -11.805 1.00 94.31 108 ASN A C 1
ATOM 847 O O . ASN A 1 108 ? 0.486 11.923 -10.930 1.00 94.31 108 ASN A O 1
ATOM 851 N N . LYS A 1 109 ? 1.170 11.302 -12.978 1.00 91.88 109 LYS A N 1
ATOM 852 C CA . LYS A 1 109 ? -0.103 10.663 -13.337 1.00 91.88 109 LYS A CA 1
ATOM 853 C C . LYS A 1 109 ? -0.448 9.503 -12.404 1.00 91.88 109 LYS A C 1
ATOM 855 O O . LYS A 1 109 ? -1.593 9.365 -11.989 1.00 91.88 109 LYS A O 1
ATOM 860 N N . LYS A 1 110 ? 0.535 8.691 -11.996 1.00 90.88 110 LYS A N 1
ATOM 861 C CA . LYS A 1 110 ? 0.318 7.629 -10.997 1.00 90.88 110 LYS A CA 1
ATOM 862 C C . LYS A 1 110 ? -0.092 8.186 -9.637 1.00 90.88 110 LYS A C 1
ATOM 864 O O . LYS A 1 110 ? -0.919 7.576 -8.955 1.00 90.88 110 LYS A O 1
ATOM 869 N N . ASN A 1 111 ? 0.464 9.325 -9.237 1.00 87.50 111 ASN A N 1
ATOM 870 C CA . ASN A 1 111 ? 0.087 10.006 -8.003 1.00 87.50 111 ASN A CA 1
ATOM 871 C C . ASN A 1 111 ? -1.319 10.612 -8.092 1.00 87.50 111 ASN A C 1
ATOM 873 O O . ASN A 1 111 ? -2.081 10.467 -7.138 1.00 87.50 111 ASN A O 1
ATOM 877 N N . GLU A 1 112 ? -1.693 11.201 -9.229 1.00 86.56 112 GLU A N 1
ATOM 878 C CA . GLU A 1 112 ? -3.052 11.684 -9.509 1.00 86.56 112 GLU A CA 1
ATOM 879 C C . GLU A 1 112 ? -4.067 10.536 -9.498 1.00 86.56 112 GLU A C 1
ATOM 881 O O . GLU A 1 112 ? -5.035 10.593 -8.744 1.00 86.56 112 GLU A O 1
ATOM 886 N N . GLU A 1 113 ? -3.803 9.443 -10.223 1.00 85.62 113 GLU A N 1
ATOM 887 C CA . GLU A 1 113 ? -4.633 8.228 -10.219 1.00 85.62 113 GLU A CA 1
ATOM 888 C C . GLU A 1 113 ? -4.785 7.664 -8.797 1.00 85.62 113 GLU A C 1
ATOM 890 O O . GLU A 1 113 ? -5.867 7.234 -8.387 1.00 85.62 113 GLU A O 1
ATOM 895 N N . LYS A 1 114 ? -3.703 7.670 -8.007 1.00 82.38 114 LYS A N 1
ATOM 896 C CA . LYS A 1 114 ? -3.724 7.234 -6.606 1.00 82.38 114 LYS A CA 1
ATOM 897 C C . LYS A 1 114 ? -4.552 8.179 -5.735 1.00 82.38 114 LYS A C 1
ATOM 899 O O . LYS A 1 114 ? -5.303 7.683 -4.895 1.00 82.38 114 LYS A O 1
ATOM 904 N N . ALA A 1 115 ? -4.423 9.492 -5.913 1.00 78.12 115 ALA A N 1
ATOM 905 C CA . ALA A 1 115 ? -5.189 10.498 -5.183 1.00 78.12 115 ALA A CA 1
ATOM 906 C C . ALA A 1 115 ? -6.683 10.418 -5.527 1.00 78.12 115 ALA A C 1
ATOM 908 O O . ALA A 1 115 ? -7.517 10.352 -4.627 1.00 78.12 115 ALA A O 1
ATOM 909 N N . GLU A 1 116 ? -7.021 10.311 -6.813 1.00 78.00 116 GLU A N 1
ATOM 910 C CA . GLU A 1 116 ? -8.390 10.116 -7.289 1.00 78.00 116 GLU A CA 1
ATOM 911 C C . GLU A 1 116 ? -8.986 8.835 -6.699 1.00 78.00 116 GLU A C 1
ATOM 913 O O . GLU A 1 116 ? -10.068 8.858 -6.114 1.00 78.00 116 GLU A O 1
ATOM 918 N N . ARG A 1 117 ? -8.243 7.722 -6.753 1.00 77.06 117 ARG A N 1
ATOM 919 C CA . ARG A 1 117 ? -8.664 6.442 -6.169 1.00 77.06 117 ARG A CA 1
ATOM 920 C C . ARG A 1 117 ? -8.879 6.527 -4.659 1.00 77.06 117 ARG A C 1
ATOM 922 O O . ARG A 1 117 ? -9.818 5.922 -4.155 1.00 77.06 117 ARG A O 1
ATOM 929 N N . LEU A 1 118 ? -8.029 7.253 -3.932 1.00 72.31 118 LEU A N 1
ATOM 930 C CA . LEU A 1 118 ? -8.162 7.445 -2.482 1.00 72.31 118 LEU A CA 1
ATOM 931 C C . LEU A 1 118 ? -9.416 8.239 -2.096 1.00 72.31 118 LEU A C 1
ATOM 933 O O . LEU A 1 118 ? -9.910 8.053 -0.984 1.00 72.31 118 LEU A O 1
ATOM 937 N N . ASN A 1 119 ? -9.935 9.063 -3.007 1.00 73.75 119 ASN A N 1
ATOM 938 C CA . ASN A 1 119 ? -11.135 9.871 -2.801 1.00 73.75 119 ASN A CA 1
ATOM 939 C C . ASN A 1 119 ? -12.430 9.157 -3.215 1.00 73.75 119 ASN A C 1
ATOM 941 O O . ASN A 1 119 ? -13.520 9.672 -2.960 1.00 73.75 119 ASN A O 1
ATOM 945 N N . LYS A 1 120 ? -12.347 7.972 -3.833 1.00 83.12 120 LYS A N 1
ATOM 946 C CA . LYS A 1 120 ? -13.541 7.216 -4.215 1.00 83.12 120 LYS A CA 1
ATOM 947 C C . LYS A 1 120 ? -14.237 6.601 -2.985 1.00 83.12 120 LYS A C 1
ATOM 949 O O . LYS A 1 120 ? -13.550 6.028 -2.127 1.00 83.12 120 LYS A O 1
ATOM 954 N N . PRO A 1 121 ? -15.582 6.664 -2.885 1.00 83.06 121 PRO A N 1
ATOM 955 C CA . PRO A 1 121 ? -16.327 6.219 -1.702 1.00 83.06 121 PRO A CA 1
ATOM 956 C C . PRO A 1 121 ? -16.037 4.776 -1.270 1.00 83.06 121 PRO A C 1
ATOM 958 O O . PRO A 1 121 ? -15.940 4.492 -0.076 1.00 83.06 121 PRO A O 1
ATOM 961 N N . GLU A 1 122 ? -15.852 3.861 -2.221 1.00 86.19 122 GLU A N 1
ATOM 962 C CA . GLU A 1 122 ? -15.557 2.453 -1.956 1.00 86.19 122 GLU A CA 1
ATOM 963 C C . GLU A 1 122 ? -14.183 2.247 -1.301 1.00 86.19 122 GLU A C 1
ATOM 965 O O . GLU A 1 122 ? -14.037 1.415 -0.401 1.00 86.19 122 GLU A O 1
ATOM 970 N N . TYR A 1 123 ? -13.186 3.051 -1.681 1.00 85.12 123 TYR A N 1
ATOM 971 C CA . TYR A 1 123 ? -11.852 3.005 -1.083 1.00 85.12 123 TYR A CA 1
ATOM 972 C C . TYR A 1 123 ? -11.842 3.640 0.304 1.00 85.12 123 TYR A C 1
ATOM 974 O O . TYR A 1 123 ? -11.221 3.090 1.218 1.00 85.12 123 TYR A O 1
ATOM 982 N N . ILE A 1 124 ? -12.564 4.749 0.490 1.00 87.00 124 ILE A N 1
ATOM 983 C CA . ILE A 1 124 ? -12.766 5.361 1.810 1.00 87.00 124 ILE A CA 1
ATOM 984 C C . ILE A 1 124 ? -13.429 4.343 2.743 1.00 87.00 124 ILE A C 1
ATOM 986 O O . ILE A 1 124 ? -12.889 4.058 3.813 1.00 87.00 124 ILE A O 1
ATOM 990 N N . LYS A 1 125 ? -14.517 3.699 2.299 1.00 90.38 125 LYS A N 1
ATOM 991 C CA . LYS A 1 125 ? -15.219 2.659 3.064 1.00 90.38 125 LYS A CA 1
ATOM 992 C C . LYS A 1 125 ? -14.301 1.495 3.438 1.00 90.38 125 LYS A C 1
ATOM 994 O O . LYS A 1 125 ? -14.303 1.058 4.587 1.00 90.38 125 LYS A O 1
ATOM 999 N N . ALA A 1 126 ? -13.475 1.014 2.508 1.00 89.75 126 ALA A N 1
ATOM 1000 C CA . ALA A 1 126 ? -12.523 -0.063 2.784 1.00 89.75 126 ALA A CA 1
ATOM 1001 C C . ALA A 1 126 ? -11.458 0.336 3.823 1.00 89.75 126 ALA A C 1
ATOM 1003 O O . ALA A 1 126 ? -11.072 -0.481 4.663 1.00 89.75 126 ALA A O 1
ATOM 1004 N N . ARG A 1 127 ? -10.983 1.588 3.792 1.00 89.62 127 ARG A N 1
ATOM 1005 C CA . ARG A 1 127 ? -10.033 2.119 4.786 1.00 89.62 127 ARG A CA 1
ATOM 1006 C C . ARG A 1 127 ? -10.686 2.276 6.154 1.00 89.62 127 ARG A C 1
ATOM 1008 O O . ARG A 1 127 ? -10.105 1.823 7.136 1.00 89.62 127 ARG A O 1
ATOM 1015 N N . VAL A 1 128 ? -11.902 2.822 6.206 1.00 90.81 128 VAL A N 1
ATOM 1016 C CA . VAL A 1 128 ? -12.708 2.887 7.433 1.00 90.81 128 VAL A CA 1
ATOM 1017 C C . VAL A 1 128 ? -12.877 1.487 8.017 1.00 90.81 128 VAL A C 1
ATOM 1019 O O . VAL A 1 128 ? -12.514 1.270 9.169 1.00 90.81 128 VAL A O 1
ATOM 1022 N N . LYS A 1 129 ? -13.303 0.504 7.212 1.00 91.69 129 LYS A N 1
ATOM 1023 C CA . LYS A 1 129 ? -13.462 -0.887 7.662 1.00 91.69 129 LYS A CA 1
ATOM 1024 C C . LYS A 1 129 ? -12.177 -1.453 8.273 1.00 91.69 129 LYS A C 1
ATOM 1026 O O . LYS A 1 129 ? -12.235 -2.101 9.312 1.00 91.69 129 LYS A O 1
ATOM 1031 N N . LYS A 1 130 ? -11.004 -1.177 7.686 1.00 90.25 130 LYS A N 1
ATOM 1032 C CA . LYS A 1 130 ? -9.706 -1.591 8.259 1.00 90.25 130 LYS A CA 1
ATOM 1033 C C . LYS A 1 130 ? -9.427 -0.958 9.622 1.00 90.25 130 LYS A C 1
ATOM 1035 O O . LYS A 1 130 ? -8.954 -1.657 10.515 1.00 90.25 130 LYS A O 1
ATOM 1040 N N . VAL A 1 131 ? -9.726 0.330 9.785 1.00 88.75 131 VAL A N 1
ATOM 1041 C CA . VAL A 1 131 ? -9.607 1.027 11.076 1.00 88.75 131 VAL A CA 1
ATOM 1042 C C . VAL A 1 131 ? -10.527 0.379 12.116 1.00 88.75 131 VAL A C 1
ATOM 1044 O O . VAL A 1 131 ? -10.079 0.058 13.216 1.00 88.75 131 VAL A O 1
ATOM 1047 N N . ILE A 1 132 ? -11.784 0.103 11.749 1.00 88.69 132 ILE A N 1
ATOM 1048 C CA . ILE A 1 132 ? -12.741 -0.568 12.639 1.00 88.69 132 ILE A CA 1
ATOM 1049 C C . ILE A 1 132 ? -12.243 -1.958 13.036 1.00 88.69 132 ILE A C 1
ATOM 1051 O O . ILE A 1 132 ? -12.212 -2.265 14.222 1.00 88.69 132 ILE A O 1
ATOM 1055 N N . LEU A 1 133 ? -11.784 -2.771 12.079 1.00 87.38 133 LEU A N 1
ATOM 1056 C CA . LEU A 1 133 ? -11.222 -4.102 12.340 1.00 87.38 133 LEU A CA 1
ATOM 1057 C C . LEU A 1 133 ? -10.033 -4.053 13.308 1.00 87.38 133 LEU A C 1
ATOM 1059 O O . LEU A 1 133 ? -9.939 -4.868 14.229 1.00 87.38 133 LEU A O 1
ATOM 1063 N N . PHE A 1 134 ? -9.134 -3.083 13.128 1.00 85.62 134 PHE A N 1
ATOM 1064 C CA . PHE A 1 134 ? -7.986 -2.906 14.011 1.00 85.62 134 PHE A CA 1
ATOM 1065 C C . PHE A 1 134 ? -8.415 -2.636 15.455 1.00 85.62 134 PHE A C 1
ATOM 1067 O O . PHE A 1 134 ? -7.918 -3.293 16.371 1.00 85.62 134 PHE A O 1
ATOM 1074 N N . TYR A 1 135 ? -9.355 -1.719 15.682 1.00 83.06 135 TYR A N 1
ATOM 1075 C CA . TYR A 1 135 ? -9.821 -1.425 17.038 1.00 83.06 135 TYR A CA 1
ATOM 1076 C C . TYR A 1 135 ? -10.726 -2.517 17.606 1.00 83.06 135 TYR A C 1
ATOM 1078 O O . TYR A 1 135 ? -10.600 -2.833 18.788 1.00 83.06 135 TYR A O 1
ATOM 1086 N N . ALA A 1 136 ? -11.549 -3.158 16.772 1.00 82.06 136 ALA A N 1
ATOM 1087 C CA . ALA A 1 136 ? -12.349 -4.326 17.129 1.00 82.06 136 ALA A CA 1
ATOM 1088 C C . ALA A 1 136 ? -11.475 -5.454 17.705 1.00 82.06 136 ALA A C 1
ATOM 1090 O O . ALA A 1 136 ? -11.834 -6.074 18.702 1.00 82.06 136 ALA A O 1
ATOM 1091 N N . SER A 1 137 ? -10.269 -5.654 17.157 1.00 78.38 137 SER A N 1
ATOM 1092 C CA . SER A 1 137 ? -9.305 -6.634 17.683 1.00 78.38 137 SER A CA 1
ATOM 1093 C C . SER A 1 137 ? -8.794 -6.317 19.102 1.00 78.38 137 SER A C 1
ATOM 1095 O O . SER A 1 137 ? -8.219 -7.180 19.766 1.00 78.38 137 SER A O 1
ATOM 1097 N N . LYS A 1 138 ? -9.017 -5.090 19.594 1.00 75.69 138 LYS A N 1
ATOM 1098 C CA . LYS A 1 138 ? -8.518 -4.576 20.880 1.00 75.69 138 LYS A CA 1
ATOM 1099 C C . LYS A 1 138 ? -9.620 -4.320 21.919 1.00 75.69 138 LYS A C 1
ATOM 1101 O O . LYS A 1 138 ? -9.325 -3.806 22.998 1.00 75.69 138 LYS A O 1
ATOM 1106 N N . THR A 1 139 ? -10.873 -4.703 21.659 1.00 77.81 139 THR A N 1
ATOM 1107 C CA . THR A 1 139 ? -12.028 -4.346 22.516 1.00 77.81 139 THR A CA 1
ATOM 1108 C C . THR A 1 139 ? -12.166 -5.166 23.795 1.00 77.81 139 THR A C 1
ATOM 1110 O O . THR A 1 139 ? -12.869 -4.753 24.717 1.00 77.81 139 THR A O 1
ATOM 1113 N N . ARG A 1 140 ? -11.461 -6.299 23.913 1.00 75.44 140 ARG A N 1
ATOM 1114 C CA . ARG A 1 140 ? -11.620 -7.240 25.038 1.00 75.44 140 ARG A CA 1
ATOM 1115 C C . ARG A 1 140 ? -11.429 -6.596 26.419 1.00 75.44 140 ARG A C 1
ATOM 1117 O O . ARG A 1 140 ? -12.109 -6.982 27.367 1.00 75.44 140 ARG A O 1
ATOM 1124 N N . SER A 1 141 ? -10.522 -5.627 26.543 1.00 75.12 141 SER A N 1
ATOM 1125 C CA . SER A 1 141 ? -10.313 -4.883 27.796 1.00 75.12 141 SER A CA 1
ATOM 1126 C C . SER A 1 141 ? -11.432 -3.873 28.059 1.00 75.12 141 SER A C 1
ATOM 1128 O O . SER A 1 141 ? -11.895 -3.762 29.191 1.00 75.12 141 SER A O 1
ATOM 1130 N N . TYR A 1 142 ? -11.921 -3.207 27.009 1.00 82.56 142 TYR A N 1
ATOM 1131 C CA . TYR A 1 142 ? -12.982 -2.201 27.087 1.00 82.56 142 TYR A CA 1
ATOM 1132 C C . TYR A 1 142 ? -14.342 -2.806 27.457 1.00 82.56 142 TYR A C 1
ATOM 1134 O O . TYR A 1 142 ? -15.076 -2.202 28.233 1.00 82.56 142 TYR A O 1
ATOM 1142 N N . HIS A 1 143 ? -14.651 -4.031 27.011 1.00 85.81 143 HIS A N 1
ATOM 1143 C CA . HIS A 1 143 ? -15.891 -4.725 27.396 1.00 85.81 143 HIS A CA 1
ATOM 1144 C C . HIS A 1 143 ? -16.050 -4.859 28.916 1.00 85.81 143 HIS A C 1
ATOM 1146 O O . HIS A 1 143 ? -17.162 -4.785 29.431 1.00 85.81 143 HIS A O 1
ATOM 1152 N N . LYS A 1 144 ? -14.945 -5.037 29.654 1.00 88.12 144 LYS A N 1
ATOM 1153 C CA . LYS A 1 144 ? -14.988 -5.136 31.120 1.00 88.12 144 LYS A CA 1
ATOM 1154 C C . LYS A 1 144 ? -15.361 -3.800 31.760 1.00 88.12 144 LYS A C 1
ATOM 1156 O O . LYS A 1 144 ? -16.106 -3.788 32.733 1.00 88.12 144 LYS A O 1
ATOM 1161 N N . TYR A 1 145 ? -14.875 -2.697 31.196 1.00 89.50 145 TYR A N 1
ATOM 1162 C CA . TYR A 1 145 ? -15.176 -1.346 31.670 1.00 89.50 145 TYR A CA 1
ATOM 1163 C C . TYR A 1 145 ? -16.639 -0.994 31.388 1.00 89.50 145 TYR A C 1
ATOM 1165 O O . TYR A 1 145 ? -17.357 -0.618 32.308 1.00 89.50 145 TYR A O 1
ATOM 1173 N N . ILE A 1 146 ? -17.102 -1.246 30.158 1.00 87.75 146 ILE A N 1
ATOM 1174 C CA . ILE A 1 146 ? -18.493 -1.021 29.732 1.00 87.75 146 ILE A CA 1
ATOM 1175 C C . ILE A 1 146 ? -19.468 -1.854 30.574 1.00 87.75 146 ILE A C 1
ATOM 1177 O O . ILE A 1 146 ? -20.470 -1.338 31.066 1.00 87.75 146 ILE A O 1
ATOM 1181 N N . LYS A 1 147 ? -19.167 -3.144 30.789 1.00 90.00 147 LYS A N 1
ATOM 1182 C CA . LYS A 1 147 ? -20.002 -4.029 31.614 1.00 90.00 147 LYS A CA 1
ATOM 1183 C C . LYS A 1 147 ? -20.093 -3.536 33.060 1.00 90.00 147 LYS A C 1
ATOM 1185 O O . LYS A 1 147 ? -21.189 -3.525 33.613 1.00 90.00 147 LYS A O 1
ATOM 1190 N N . ALA A 1 148 ? -18.974 -3.128 33.664 1.00 91.88 148 ALA A N 1
ATOM 1191 C CA . ALA A 1 148 ? -18.966 -2.587 35.023 1.00 91.88 148 ALA A CA 1
ATOM 1192 C C . ALA A 1 148 ? -19.787 -1.289 35.124 1.00 91.88 148 ALA A C 1
ATOM 1194 O O . ALA A 1 148 ? -20.600 -1.176 36.040 1.00 91.88 148 ALA A O 1
ATOM 1195 N N . GLY A 1 149 ? -19.623 -0.370 34.163 1.00 90.94 149 GLY A N 1
ATOM 1196 C CA . GLY A 1 149 ? -20.392 0.875 34.057 1.00 90.94 149 GLY A CA 1
ATOM 1197 C C . GLY A 1 149 ? -21.898 0.631 34.021 1.00 90.94 149 GLY A C 1
ATOM 1198 O O . GLY A 1 149 ? -22.609 1.047 34.927 1.00 90.94 149 GLY A O 1
ATOM 1199 N N . ARG A 1 150 ? -22.378 -0.201 33.088 1.00 89.44 150 ARG A N 1
ATOM 1200 C CA . ARG A 1 150 ? -23.815 -0.532 32.985 1.00 89.44 150 ARG A CA 1
ATOM 1201 C C . ARG A 1 150 ? -24.388 -1.172 34.244 1.00 89.44 150 ARG A C 1
ATOM 1203 O O . ARG A 1 150 ? -25.526 -0.905 34.614 1.00 89.44 150 ARG A O 1
ATOM 1210 N N . LEU A 1 151 ? -23.638 -2.064 34.894 1.00 93.38 151 LEU A N 1
ATOM 1211 C CA . LEU A 1 151 ? -24.099 -2.663 36.148 1.00 93.38 151 LEU A CA 1
ATOM 1212 C C . LEU A 1 151 ? -24.198 -1.606 37.256 1.00 93.38 151 LEU A C 1
ATOM 1214 O O . LEU A 1 151 ? -25.134 -1.653 38.051 1.00 93.38 151 LEU A O 1
ATOM 1218 N N . LYS A 1 152 ? -23.278 -0.637 37.274 1.00 93.88 152 LYS A N 1
ATOM 1219 C CA . LYS A 1 152 ? -23.325 0.496 38.195 1.00 93.88 152 LYS A CA 1
ATOM 1220 C C . LYS A 1 152 ? -24.505 1.428 37.904 1.00 93.88 152 LYS A C 1
ATOM 1222 O O . LYS A 1 152 ? -25.190 1.812 38.849 1.00 93.88 152 LYS A O 1
ATOM 1227 N N . ASP A 1 153 ? -24.782 1.712 36.633 1.00 91.38 153 ASP A N 1
ATOM 1228 C CA . ASP A 1 153 ? -25.926 2.526 36.191 1.00 91.38 153 ASP A CA 1
ATOM 1229 C C . ASP A 1 153 ? -27.269 1.861 36.519 1.00 91.38 153 ASP A C 1
ATOM 1231 O O . ASP A 1 153 ? -28.235 2.533 36.870 1.00 91.38 153 ASP A O 1
ATOM 1235 N N . ASN A 1 154 ? -27.310 0.52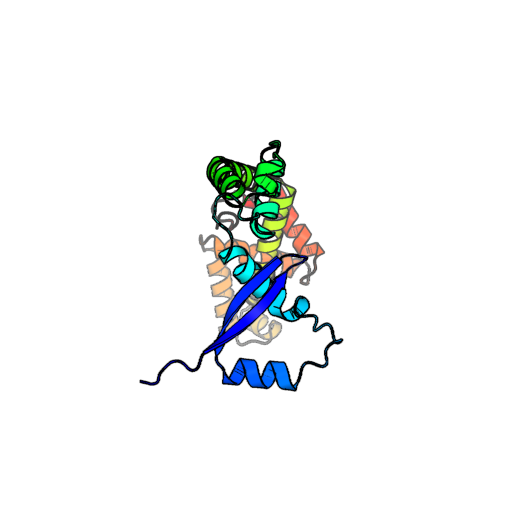5 36.508 1.00 92.19 154 ASN A N 1
ATOM 1236 C CA . ASN A 1 154 ? -28.451 -0.271 36.970 1.00 92.19 154 ASN A CA 1
ATOM 1237 C C . ASN A 1 154 ? -28.602 -0.307 38.505 1.00 92.19 154 ASN A C 1
ATOM 1239 O O . ASN A 1 154 ? -29.438 -1.046 39.024 1.00 92.19 154 ASN A O 1
ATOM 1243 N N . GLY A 1 155 ? -27.796 0.460 39.244 1.00 94.31 155 GLY A N 1
ATOM 1244 C CA . GLY A 1 155 ? -27.916 0.628 40.691 1.00 94.31 155 GLY A CA 1
ATOM 1245 C C . GLY A 1 155 ? -27.187 -0.415 41.538 1.00 94.31 155 GLY A C 1
ATOM 1246 O O . GLY A 1 155 ? -27.320 -0.373 42.760 1.00 94.31 155 GLY A O 1
ATOM 1247 N N . LEU A 1 156 ? -26.399 -1.322 40.945 1.00 95.94 156 LEU A N 1
ATOM 1248 C CA . LEU A 1 156 ? -25.658 -2.316 41.728 1.00 95.94 156 LEU A CA 1
ATOM 1249 C C . LEU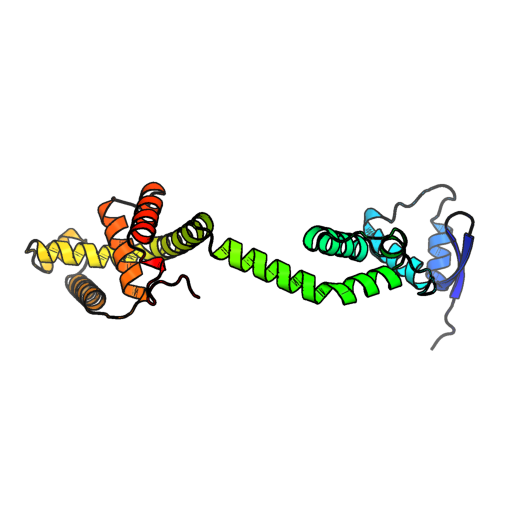 A 1 156 ? -24.517 -1.662 42.528 1.00 95.94 156 LEU A C 1
ATOM 1251 O O . LEU A 1 156 ? -23.831 -0.726 42.092 1.00 95.94 156 LEU A O 1
ATOM 1255 N N . SER A 1 157 ? -24.278 -2.199 43.721 1.00 96.62 157 SER A N 1
ATOM 1256 C CA . SER A 1 157 ? -23.116 -1.887 44.548 1.00 96.62 157 SER A CA 1
ATOM 1257 C C . SER A 1 157 ? -21.836 -2.506 43.976 1.00 96.62 157 SER A C 1
ATOM 1259 O O . SER A 1 157 ? -21.860 -3.455 43.196 1.00 96.62 157 SER A O 1
ATOM 1261 N N . ILE A 1 158 ? -20.677 -1.992 44.401 1.00 95.81 158 ILE A N 1
ATOM 1262 C CA . ILE A 1 158 ? -19.367 -2.499 43.957 1.00 95.81 158 ILE A CA 1
ATOM 1263 C C . ILE A 1 158 ? -19.219 -4.001 44.258 1.00 95.81 158 ILE A C 1
ATOM 1265 O O . ILE A 1 158 ? -18.668 -4.731 43.437 1.00 95.81 158 ILE A O 1
ATOM 1269 N N . ASN A 1 159 ? -19.743 -4.469 45.395 1.00 96.25 159 ASN A N 1
ATOM 1270 C CA . ASN A 1 159 ? -19.662 -5.875 45.793 1.00 96.25 159 ASN A CA 1
ATOM 1271 C C . ASN A 1 159 ? -20.539 -6.778 44.914 1.00 96.25 159 ASN A C 1
ATOM 1273 O O . ASN A 1 159 ? -20.073 -7.825 44.475 1.00 96.25 159 ASN A O 1
ATOM 1277 N N . GLU A 1 160 ? -21.760 -6.350 44.583 1.00 95.69 160 GLU A N 1
ATOM 1278 C CA . GLU A 1 160 ? -22.652 -7.104 43.686 1.00 95.69 160 GLU A CA 1
ATOM 1279 C C . GLU A 1 160 ? -22.092 -7.175 42.257 1.00 95.69 160 GLU A C 1
ATOM 1281 O O . GLU A 1 160 ? -22.193 -8.200 41.580 1.00 95.69 160 GLU A O 1
ATOM 1286 N N . ILE A 1 161 ? -21.451 -6.097 41.790 1.00 96.00 161 ILE A N 1
ATOM 1287 C CA . ILE A 1 161 ? -20.752 -6.088 40.497 1.00 96.00 161 ILE A CA 1
ATOM 1288 C C . ILE A 1 161 ? -19.559 -7.049 40.529 1.00 96.00 161 ILE A C 1
ATOM 1290 O O . ILE A 1 161 ? -19.349 -7.790 39.568 1.00 96.00 161 ILE A O 1
ATOM 1294 N N . ALA A 1 162 ? -18.785 -7.042 41.618 1.00 95.75 162 ALA A N 1
ATOM 1295 C CA . ALA A 1 162 ? -17.611 -7.893 41.796 1.00 95.75 162 ALA A CA 1
ATOM 1296 C C . ALA A 1 162 ? -17.983 -9.380 41.739 1.00 95.75 162 ALA A C 1
ATOM 1298 O O . ALA A 1 162 ? -17.344 -10.139 41.010 1.00 95.75 162 ALA A O 1
ATOM 1299 N N . GLU A 1 163 ? -19.070 -9.762 42.410 1.00 95.31 163 GLU A N 1
ATOM 1300 C CA . GLU A 1 163 ? -19.632 -11.112 42.360 1.00 95.31 163 GLU A CA 1
ATOM 1301 C C . GLU A 1 163 ? -20.071 -11.487 40.936 1.00 95.31 163 GLU A C 1
ATOM 1303 O O . GLU A 1 163 ? -19.627 -12.494 40.387 1.00 95.31 163 GLU A O 1
ATOM 1308 N N . ARG A 1 164 ? -20.855 -10.629 40.272 1.00 94.00 164 ARG A N 1
ATOM 1309 C CA . ARG A 1 164 ? -21.397 -10.895 38.925 1.00 94.00 164 ARG A CA 1
ATOM 1310 C C . ARG A 1 164 ? -20.345 -10.918 37.811 1.00 94.00 164 ARG A C 1
ATOM 1312 O O . ARG A 1 164 ? -20.598 -11.423 36.713 1.00 94.00 164 ARG A O 1
ATOM 1319 N N . MET A 1 165 ? -19.198 -10.292 38.047 1.00 93.44 165 MET A N 1
ATOM 1320 C CA . MET A 1 165 ? -18.066 -10.267 37.123 1.00 93.44 165 MET A CA 1
ATOM 1321 C C . MET A 1 165 ? -16.950 -11.238 37.517 1.00 93.44 165 MET A C 1
ATOM 1323 O O . MET A 1 165 ? -15.974 -11.318 36.773 1.00 93.44 165 MET A O 1
ATOM 1327 N N . GLU A 1 166 ? -17.095 -11.951 38.639 1.00 95.56 166 GLU A N 1
ATOM 1328 C CA . GLU A 1 166 ? -16.108 -12.894 39.180 1.00 95.56 166 GLU A CA 1
ATOM 1329 C C . GLU A 1 166 ? -14.724 -12.248 39.402 1.00 95.56 166 GLU A C 1
ATOM 1331 O O . GLU A 1 166 ? -13.676 -12.786 39.041 1.00 95.56 166 GLU A O 1
ATOM 1336 N N . VAL A 1 167 ? -14.709 -11.045 39.984 1.00 95.31 167 VAL A N 1
ATOM 1337 C CA . VAL A 1 167 ? -13.486 -10.275 40.277 1.00 95.31 167 VAL A CA 1
ATOM 1338 C C . VAL A 1 167 ? -13.524 -9.683 41.686 1.00 95.31 167 VAL A C 1
ATOM 1340 O O . VAL A 1 167 ? -14.529 -9.745 42.380 1.00 95.31 167 VAL A O 1
ATOM 1343 N N . GLN A 1 168 ? -12.419 -9.084 42.132 1.00 96.75 168 GLN A N 1
ATOM 1344 C CA . GLN A 1 168 ? -12.358 -8.406 43.430 1.00 96.75 168 GLN A CA 1
ATOM 1345 C C . GLN A 1 168 ? -13.012 -7.009 43.369 1.00 96.75 168 GLN A C 1
ATOM 1347 O O . GLN A 1 168 ? -12.882 -6.336 42.342 1.00 96.75 168 GLN A O 1
ATOM 1352 N N . PRO A 1 169 ? -13.612 -6.499 44.466 1.00 96.06 169 PRO A N 1
ATOM 1353 C CA . PRO A 1 169 ? -14.178 -5.142 44.532 1.00 96.06 169 PRO A CA 1
ATOM 1354 C C . PRO A 1 169 ? -13.222 -4.044 44.039 1.00 96.06 169 PRO A C 1
ATOM 1356 O O . PRO A 1 169 ? -13.589 -3.200 43.226 1.00 96.06 169 PRO A O 1
ATOM 1359 N N . LYS A 1 170 ? -11.940 -4.131 44.413 1.00 96.00 170 LYS A N 1
ATOM 1360 C CA . LYS A 1 170 ? -10.886 -3.208 43.954 1.00 96.00 170 LYS A CA 1
ATOM 1361 C C . LYS A 1 170 ? -10.682 -3.226 42.431 1.00 96.00 170 LYS A C 1
ATOM 1363 O O . LYS A 1 170 ? -10.305 -2.225 41.821 1.00 96.00 170 LYS A O 1
ATOM 1368 N N . THR A 1 171 ? -10.902 -4.374 41.792 1.00 94.69 171 THR A N 1
ATOM 1369 C CA . THR A 1 171 ? -10.846 -4.499 40.331 1.00 94.69 171 THR A CA 1
ATOM 1370 C C . THR A 1 171 ? -12.026 -3.780 39.683 1.00 94.69 171 THR A C 1
ATOM 1372 O O . THR A 1 171 ? -11.822 -3.088 38.687 1.00 94.69 171 THR A O 1
ATOM 1375 N N . VAL A 1 172 ? -13.222 -3.878 40.272 1.00 95.00 172 VAL A N 1
ATOM 1376 C CA . VAL A 1 172 ? -14.413 -3.139 39.822 1.00 95.00 172 VAL A CA 1
ATOM 1377 C C . VAL A 1 172 ? -14.199 -1.634 39.933 1.00 95.00 172 VAL A C 1
ATOM 1379 O O . VAL A 1 172 ? -14.456 -0.922 38.969 1.00 95.00 172 VAL A O 1
ATOM 1382 N N . GLU A 1 173 ? -13.653 -1.144 41.048 1.00 94.56 173 GLU A N 1
ATOM 1383 C CA . GLU A 1 173 ? -13.299 0.276 41.205 1.00 94.56 173 GLU A CA 1
ATOM 1384 C C . GLU A 1 173 ? -12.355 0.755 40.095 1.00 94.56 173 GLU A C 1
ATOM 1386 O O . GLU A 1 173 ? -12.549 1.823 39.518 1.00 94.56 173 GLU A O 1
ATOM 1391 N N . SER A 1 174 ? -11.356 -0.062 39.743 1.00 93.81 174 SER A N 1
ATOM 1392 C CA . SER A 1 174 ? -10.448 0.235 38.632 1.00 93.81 174 SER A CA 1
ATOM 1393 C C . SER A 1 174 ? -11.170 0.264 37.279 1.00 93.81 174 SER A C 1
ATOM 1395 O O . SER A 1 174 ? -10.879 1.132 36.456 1.00 93.81 174 SER A O 1
ATOM 1397 N N . TYR A 1 175 ? -12.114 -0.656 37.042 1.00 93.12 175 TYR A N 1
ATOM 1398 C CA . TYR A 1 175 ? -12.919 -0.692 35.815 1.00 93.12 175 TYR A CA 1
ATOM 1399 C C . TYR A 1 175 ? -13.835 0.521 35.695 1.00 93.12 175 TYR A C 1
ATOM 1401 O O . TYR A 1 175 ? -13.873 1.126 34.628 1.00 93.12 175 TYR A O 1
ATOM 1409 N N . LEU A 1 176 ? -14.513 0.902 36.779 1.00 91.56 176 LEU A N 1
ATOM 1410 C CA . LEU A 1 176 ? -15.370 2.085 36.824 1.00 91.56 176 LEU A CA 1
ATOM 1411 C C . LEU A 1 176 ? -14.557 3.361 36.629 1.00 91.56 176 LEU A C 1
ATOM 1413 O O . LEU A 1 176 ? -14.923 4.189 35.806 1.00 91.56 176 LEU A O 1
ATOM 1417 N N . ARG A 1 177 ? -13.399 3.481 37.291 1.00 89.56 177 ARG A N 1
ATOM 1418 C CA . ARG A 1 177 ? -12.492 4.610 37.063 1.00 89.56 177 ARG A CA 1
ATOM 1419 C C . ARG A 1 177 ? -12.070 4.690 35.597 1.00 89.56 177 ARG A C 1
ATOM 1421 O O . ARG A 1 177 ? -12.129 5.765 35.022 1.00 89.56 177 ARG A O 1
ATOM 1428 N N . LYS A 1 178 ? -11.681 3.569 34.977 1.00 86.06 178 LYS A N 1
ATOM 1429 C CA . LYS A 1 178 ? -11.310 3.531 33.552 1.00 86.06 178 LYS A CA 1
ATOM 1430 C C . LYS A 1 178 ? -12.481 3.875 32.632 1.00 86.06 178 LYS A C 1
ATOM 1432 O O . LYS A 1 178 ? -12.273 4.572 31.652 1.00 86.06 178 LYS A O 1
ATOM 1437 N N . HIS A 1 179 ? -13.684 3.408 32.947 1.00 86.31 179 HIS A N 1
ATOM 1438 C CA . HIS A 1 179 ? -14.907 3.746 32.223 1.00 86.31 179 HIS A CA 1
ATOM 1439 C C . HIS A 1 179 ? -15.185 5.256 32.270 1.00 86.31 179 HIS A C 1
ATOM 1441 O O . HIS A 1 179 ? -15.293 5.871 31.215 1.00 86.31 179 HIS A O 1
ATOM 1447 N N . THR A 1 180 ? -15.166 5.865 33.460 1.00 82.75 180 THR A N 1
ATOM 1448 C CA . THR A 1 180 ? -15.338 7.317 33.624 1.00 82.75 180 THR A CA 1
ATOM 1449 C C . THR A 1 180 ? -14.204 8.112 32.985 1.00 82.75 180 THR A C 1
ATOM 1451 O O . THR A 1 180 ? -14.469 9.111 32.329 1.00 82.75 180 THR A O 1
ATOM 1454 N N . GLU A 1 181 ? -12.948 7.667 33.130 1.00 79.06 181 GLU A N 1
ATOM 1455 C CA . GLU A 1 181 ? -11.804 8.260 32.428 1.00 79.06 181 GLU A CA 1
ATOM 1456 C C . GLU A 1 181 ? -12.114 8.310 30.926 1.00 79.06 181 GLU A C 1
ATOM 1458 O O . GLU A 1 181 ? -12.146 9.394 30.359 1.00 79.06 181 GLU A O 1
ATOM 1463 N N . ILE A 1 182 ? -12.441 7.180 30.297 1.00 74.81 182 ILE A N 1
ATOM 1464 C CA . ILE A 1 182 ? -12.708 7.108 28.853 1.00 74.81 182 ILE A CA 1
ATOM 1465 C C . ILE A 1 182 ? -13.899 7.982 28.425 1.00 74.81 182 ILE A C 1
ATOM 1467 O O . ILE A 1 182 ? -13.825 8.611 27.373 1.00 74.81 182 ILE A O 1
ATOM 1471 N N . GLU A 1 183 ? -14.968 8.056 29.222 1.00 68.25 183 GLU A N 1
ATOM 1472 C CA . GLU A 1 183 ? -16.102 8.953 28.944 1.00 68.25 183 GLU A CA 1
ATOM 1473 C C . GLU A 1 183 ? -15.748 10.439 29.096 1.00 68.25 183 GLU A C 1
ATOM 1475 O O . GLU A 1 183 ? -16.310 11.279 28.396 1.00 68.25 183 GLU A O 1
ATOM 1480 N N . SER A 1 184 ? -14.809 10.763 29.989 1.00 67.94 184 SER A N 1
ATOM 1481 C CA . SER A 1 184 ? -14.348 12.134 30.249 1.00 67.94 184 SER A CA 1
ATOM 1482 C C . SER A 1 184 ? -13.194 12.597 29.351 1.00 67.94 184 SER A C 1
ATOM 1484 O O . SER A 1 184 ? -12.930 13.796 29.273 1.00 67.94 184 SER A O 1
ATOM 1486 N N . TYR A 1 185 ? -12.478 11.677 28.696 1.00 59.50 185 TYR A N 1
ATOM 1487 C CA . TYR A 1 185 ? -11.292 11.999 27.904 1.00 59.50 185 TYR A CA 1
ATOM 1488 C C . TYR A 1 185 ? -11.661 12.596 26.538 1.00 59.50 185 TYR A C 1
ATOM 1490 O O . TYR A 1 185 ? -12.340 11.978 25.722 1.00 59.50 185 TYR A O 1
ATOM 1498 N N . GLU A 1 186 ? -11.072 13.756 26.238 1.00 53.44 186 GLU A N 1
ATOM 1499 C CA . GLU A 1 186 ? -11.043 14.369 24.899 1.00 53.44 186 GLU A CA 1
ATOM 1500 C C . GLU A 1 186 ? -10.038 13.692 23.942 1.00 53.44 186 GLU A C 1
ATOM 1502 O O . GLU A 1 186 ? -9.877 14.114 22.799 1.00 53.44 186 GLU A O 1
ATOM 1507 N N . ALA A 1 187 ? -9.336 12.640 24.385 1.00 56.06 187 ALA A N 1
ATOM 1508 C CA . ALA A 1 187 ? -8.359 11.937 23.561 1.00 56.06 187 ALA A CA 1
ATOM 1509 C C . ALA A 1 187 ? -9.052 11.138 22.442 1.00 56.06 187 ALA A C 1
ATOM 1511 O O . ALA A 1 187 ? -9.636 10.072 22.651 1.00 56.06 187 ALA A O 1
ATOM 1512 N N . GLU A 1 188 ? -8.917 11.670 21.234 1.00 61.91 188 GLU A N 1
ATOM 1513 C CA . GLU A 1 188 ? -9.455 11.214 19.950 1.00 61.91 188 GLU A CA 1
ATOM 1514 C C . GLU A 1 188 ? -9.425 9.687 19.733 1.00 61.91 188 GLU A C 1
ATOM 1516 O O . GLU A 1 188 ? -10.408 9.078 19.300 1.00 61.91 188 GLU A O 1
ATOM 1521 N N . ASP A 1 189 ? -8.311 9.048 20.099 1.00 65.31 189 ASP A N 1
ATOM 1522 C CA . ASP A 1 189 ? -8.037 7.640 19.799 1.00 65.31 189 ASP A CA 1
ATOM 1523 C C . ASP A 1 189 ? -8.742 6.656 20.759 1.00 65.31 189 ASP A C 1
ATOM 1525 O O . ASP A 1 189 ? -9.063 5.529 20.372 1.00 65.31 189 ASP A O 1
ATOM 1529 N N . ASP A 1 190 ? -9.019 7.070 22.002 1.00 69.50 190 ASP A N 1
ATOM 1530 C CA . ASP A 1 190 ? -9.719 6.242 22.998 1.00 69.50 190 ASP A CA 1
ATOM 1531 C C . ASP A 1 190 ? -11.243 6.309 22.838 1.00 69.50 190 ASP A C 1
ATOM 1533 O O . ASP A 1 190 ? -11.929 5.306 23.062 1.00 69.50 190 ASP A O 1
ATOM 1537 N N . ARG A 1 191 ? -11.769 7.433 22.337 1.00 70.31 191 ARG A N 1
ATOM 1538 C CA . ARG A 1 191 ? -13.199 7.604 22.040 1.00 70.31 191 ARG A CA 1
ATOM 1539 C C . ARG A 1 191 ? -13.678 6.653 20.941 1.00 70.31 191 ARG A C 1
ATOM 1541 O O . ARG A 1 191 ? -14.694 5.977 21.107 1.00 70.31 191 ARG A O 1
ATOM 1548 N N . LEU A 1 192 ? -12.923 6.536 19.843 1.00 75.00 192 LEU A N 1
ATOM 1549 C CA . LEU A 1 192 ? -13.243 5.611 18.748 1.00 75.00 192 LEU A CA 1
ATOM 1550 C C . LEU A 1 192 ? -13.177 4.147 19.205 1.00 75.00 192 LEU A C 1
ATOM 1552 O O . LEU A 1 192 ? -14.074 3.358 18.902 1.00 75.00 192 LEU A O 1
ATOM 1556 N N . ARG A 1 193 ? -12.149 3.784 19.983 1.00 78.19 193 ARG A N 1
ATOM 1557 C CA . ARG A 1 193 ? -12.010 2.439 20.570 1.00 78.19 193 ARG A CA 1
ATOM 1558 C C . ARG A 1 193 ? -13.193 2.081 21.453 1.00 78.19 193 ARG A C 1
ATOM 1560 O O . ARG A 1 193 ? -13.710 0.969 21.354 1.00 78.19 193 ARG A O 1
ATOM 1567 N N . TYR A 1 194 ? -13.619 3.017 22.293 1.00 76.75 194 TYR A N 1
ATOM 1568 C CA . TYR A 1 194 ? -14.735 2.827 23.206 1.00 76.75 194 TYR A CA 1
ATOM 1569 C C . TYR A 1 194 ? -16.078 2.715 22.483 1.00 76.75 194 TYR A C 1
ATOM 1571 O O . TYR A 1 194 ? -16.867 1.827 22.808 1.00 76.75 194 TYR A O 1
ATOM 1579 N N . MET A 1 195 ? -16.314 3.545 21.462 1.00 78.00 195 MET A N 1
ATOM 1580 C CA . MET A 1 195 ? -17.505 3.453 20.611 1.00 78.00 195 MET A CA 1
ATOM 1581 C C . MET A 1 195 ? -17.585 2.081 19.929 1.00 78.00 195 MET A C 1
ATOM 1583 O O . MET A 1 195 ? -18.598 1.395 20.041 1.00 78.00 195 MET A O 1
ATOM 1587 N N . ILE A 1 196 ? -16.492 1.636 19.298 1.00 82.38 196 ILE A N 1
ATOM 1588 C CA . ILE A 1 196 ? -16.421 0.320 18.643 1.00 82.38 196 ILE A CA 1
ATOM 1589 C C . ILE A 1 196 ? -16.631 -0.807 19.661 1.00 82.38 196 ILE A C 1
ATOM 1591 O O . ILE A 1 196 ? -17.393 -1.734 19.400 1.00 82.38 196 ILE A O 1
ATOM 1595 N N . ALA A 1 197 ? -15.993 -0.729 20.833 1.00 81.50 197 ALA A N 1
ATOM 15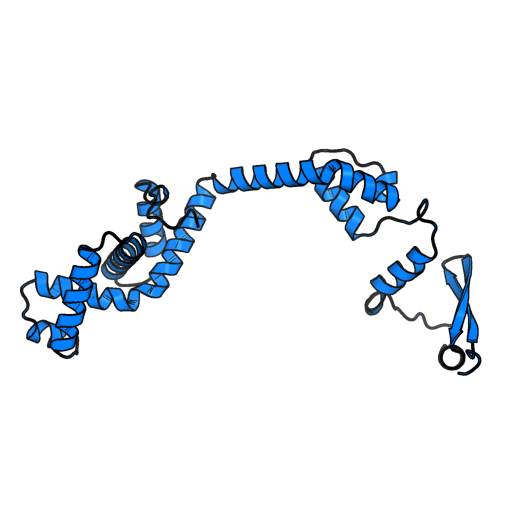96 C CA . ALA A 1 197 ? -16.170 -1.711 21.899 1.00 81.50 197 ALA A CA 1
ATOM 1597 C C . ALA A 1 197 ? -17.612 -1.762 22.425 1.00 81.50 197 ALA A C 1
ATOM 1599 O O . ALA A 1 197 ? -18.112 -2.849 22.693 1.00 81.50 197 ALA A O 1
ATOM 1600 N N . SER A 1 198 ? -18.285 -0.617 22.545 1.00 77.56 198 SER A N 1
ATOM 1601 C CA . SER A 1 198 ? -19.682 -0.536 22.990 1.00 77.56 198 SER A CA 1
ATOM 1602 C C . SER A 1 198 ? -20.627 -1.165 21.973 1.00 77.56 198 SER A C 1
ATOM 1604 O O . SER A 1 198 ? -21.432 -2.015 22.341 1.00 77.56 198 SER A O 1
ATOM 1606 N N . MET A 1 199 ? -20.455 -0.845 20.687 1.00 80.00 199 MET A N 1
ATOM 1607 C CA . MET A 1 199 ? -21.266 -1.416 19.606 1.00 80.00 199 MET A CA 1
ATOM 1608 C C . MET A 1 199 ? -21.048 -2.929 19.455 1.00 80.00 199 MET A C 1
ATOM 1610 O O . MET A 1 199 ? -22.005 -3.672 19.251 1.00 80.00 199 MET A O 1
ATOM 1614 N N . ILE A 1 200 ? -19.810 -3.416 19.601 1.00 82.44 200 ILE A N 1
ATOM 1615 C CA . ILE A 1 200 ? -19.517 -4.861 19.585 1.00 82.44 200 ILE A CA 1
ATOM 1616 C C . ILE A 1 200 ? -20.121 -5.560 20.806 1.00 82.44 200 ILE A C 1
ATOM 1618 O O . ILE A 1 200 ? -20.678 -6.648 20.675 1.00 82.44 200 ILE A O 1
ATOM 1622 N N . TYR A 1 201 ? -20.035 -4.941 21.985 1.00 79.12 201 TYR A N 1
ATOM 1623 C CA . TYR A 1 201 ? -20.625 -5.479 23.209 1.00 79.12 201 TYR A CA 1
ATOM 1624 C C . TYR A 1 201 ? -22.155 -5.591 23.114 1.00 79.12 201 TYR A C 1
ATOM 1626 O O . TYR A 1 201 ? -22.720 -6.590 23.550 1.00 79.12 201 TYR A O 1
ATOM 1634 N N . GLU A 1 202 ? -22.824 -4.599 22.522 1.00 76.19 202 GLU A N 1
ATOM 1635 C CA . GLU A 1 202 ? -24.280 -4.592 22.309 1.00 76.19 202 GLU A CA 1
ATOM 1636 C C . GLU A 1 202 ? -24.768 -5.652 21.323 1.00 76.19 202 GLU A C 1
ATOM 1638 O O . GLU A 1 202 ? -25.896 -6.117 21.448 1.00 76.19 202 GLU A O 1
ATOM 1643 N N . ASN A 1 203 ? -23.924 -6.056 20.374 1.00 72.50 203 ASN A N 1
ATOM 1644 C CA . ASN A 1 203 ? -24.245 -7.086 19.385 1.00 72.50 203 ASN A CA 1
ATOM 1645 C C . ASN A 1 203 ? -23.766 -8.488 19.806 1.00 72.50 203 ASN A C 1
ATOM 1647 O O . ASN A 1 203 ? -23.591 -9.362 18.962 1.00 72.50 203 ASN A O 1
ATOM 1651 N N . GLU A 1 204 ? -23.514 -8.694 21.103 1.00 70.81 204 GLU A N 1
ATOM 1652 C CA . GLU A 1 204 ? -23.126 -9.978 21.711 1.00 70.81 204 GLU A CA 1
ATOM 1653 C C . GLU A 1 204 ? -21.875 -10.650 21.110 1.00 70.81 204 GLU A C 1
ATOM 1655 O O . GLU A 1 204 ? -21.601 -11.821 21.376 1.00 70.81 204 GLU A O 1
ATOM 1660 N N . GLY A 1 205 ? -21.048 -9.925 20.350 1.00 67.31 205 GLY A N 1
ATOM 1661 C CA . GLY A 1 205 ? -19.829 -10.502 19.802 1.00 67.31 205 GLY A CA 1
ATOM 1662 C C . GLY A 1 205 ? -19.268 -9.824 18.562 1.00 67.31 205 GLY A C 1
ATOM 1663 O O . GLY A 1 205 ? -19.808 -8.877 17.997 1.00 67.31 205 GLY A O 1
ATOM 1664 N N . TYR A 1 206 ? -18.113 -10.343 18.151 1.00 70.94 206 TYR A N 1
ATOM 1665 C CA . TYR A 1 206 ? -17.423 -9.935 16.938 1.00 70.94 206 TYR A CA 1
ATOM 1666 C C . TYR A 1 206 ? -17.943 -10.757 15.753 1.00 70.94 206 TYR A C 1
ATOM 1668 O O . TYR A 1 206 ? -17.633 -11.943 15.640 1.00 70.94 206 TYR A O 1
ATOM 1676 N N . ALA A 1 207 ? -18.707 -10.116 14.871 1.00 77.56 207 ALA A N 1
ATOM 1677 C CA . ALA A 1 207 ? -19.155 -10.679 13.600 1.00 77.56 207 ALA A CA 1
ATOM 1678 C C . ALA A 1 207 ? -18.886 -9.685 12.457 1.00 77.56 207 ALA A C 1
ATOM 1680 O O . ALA A 1 207 ? -18.795 -8.472 12.684 1.00 77.56 207 ALA A O 1
ATOM 1681 N N . ASN A 1 208 ? -18.739 -10.181 11.226 1.00 79.38 208 ASN A N 1
ATOM 1682 C CA . ASN A 1 208 ? -18.457 -9.320 10.069 1.00 79.38 208 ASN A CA 1
ATOM 1683 C C . ASN A 1 208 ? -19.592 -8.316 9.829 1.00 79.38 208 ASN A C 1
ATOM 1685 O O . ASN A 1 208 ? -19.334 -7.170 9.473 1.00 79.38 208 ASN A O 1
ATOM 1689 N N . GLU A 1 209 ? -20.824 -8.730 10.104 1.00 84.44 209 GLU A N 1
ATOM 1690 C CA . GLU A 1 209 ? -22.044 -7.935 10.006 1.00 84.44 209 GLU A CA 1
ATOM 1691 C C . GLU A 1 209 ? -22.009 -6.744 10.971 1.00 84.44 209 GLU A C 1
ATOM 1693 O O . GLU A 1 209 ? -22.385 -5.636 10.599 1.00 84.44 209 GLU A O 1
ATOM 1698 N N . VAL A 1 210 ? -21.479 -6.944 12.184 1.00 83.12 210 VAL A N 1
ATOM 1699 C CA . VAL A 1 210 ? -21.302 -5.878 13.184 1.00 83.12 210 VAL A CA 1
ATOM 1700 C C . VAL A 1 210 ? -20.242 -4.885 12.715 1.00 83.12 210 VAL A C 1
ATOM 1702 O O . VAL A 1 210 ? -20.453 -3.676 12.773 1.00 83.12 210 VAL A O 1
ATOM 1705 N N . VAL A 1 211 ? -19.118 -5.371 12.181 1.00 85.81 211 VAL A N 1
ATOM 1706 C CA . VAL A 1 211 ? -18.074 -4.509 11.600 1.00 85.81 211 VAL A CA 1
ATOM 1707 C C . VAL A 1 211 ? -18.618 -3.695 10.424 1.00 85.81 211 VAL A C 1
ATOM 1709 O O . VAL A 1 211 ? -18.302 -2.509 10.299 1.00 85.81 211 VAL A O 1
ATOM 1712 N N . ASP A 1 212 ? -19.437 -4.306 9.570 1.00 88.19 212 ASP A N 1
ATOM 1713 C CA . ASP A 1 212 ? -20.060 -3.630 8.433 1.00 88.19 212 ASP A CA 1
ATOM 1714 C C . ASP A 1 212 ? -21.111 -2.606 8.875 1.00 88.19 212 ASP A C 1
ATOM 1716 O O . ASP A 1 212 ? -21.129 -1.497 8.338 1.00 88.19 212 ASP A O 1
ATOM 1720 N N . ALA A 1 213 ? -21.908 -2.911 9.901 1.00 87.38 213 ALA A N 1
ATOM 1721 C CA . ALA A 1 213 ? -22.844 -1.964 10.502 1.00 87.38 213 ALA A CA 1
ATOM 1722 C C . ALA A 1 213 ? -22.116 -0.746 11.094 1.00 87.38 213 ALA A C 1
ATOM 1724 O O . ALA A 1 213 ? -22.449 0.389 10.755 1.00 87.38 213 ALA A O 1
ATOM 1725 N N . ILE A 1 214 ? -21.061 -0.961 11.889 1.00 87.69 214 ILE A N 1
ATOM 1726 C CA . ILE A 1 214 ? -20.231 0.123 12.447 1.00 87.69 214 ILE A CA 1
ATOM 1727 C C . ILE A 1 214 ? -19.590 0.944 11.319 1.00 87.69 214 ILE A C 1
ATOM 1729 O O . ILE A 1 214 ? -19.585 2.174 11.363 1.00 87.69 214 ILE A O 1
ATOM 1733 N N . THR A 1 215 ? -19.078 0.274 10.281 1.00 90.69 215 THR A N 1
ATOM 1734 C CA . THR A 1 215 ? -18.502 0.941 9.105 1.00 90.69 215 THR A CA 1
ATOM 1735 C C . THR A 1 215 ? -19.538 1.835 8.424 1.00 90.69 215 THR A C 1
ATOM 1737 O O . THR A 1 215 ? -19.222 2.976 8.097 1.00 90.69 215 THR A O 1
ATOM 1740 N N . ASN A 1 216 ? -20.770 1.355 8.230 1.00 90.38 216 ASN A N 1
ATOM 1741 C CA . ASN A 1 216 ? -21.841 2.149 7.628 1.00 90.38 216 ASN A CA 1
ATOM 1742 C C . ASN A 1 216 ? -22.199 3.359 8.499 1.00 90.38 216 ASN A C 1
ATOM 1744 O O . ASN A 1 216 ? -22.228 4.465 7.971 1.00 90.38 216 ASN A O 1
ATOM 1748 N N . VAL A 1 217 ? -22.336 3.194 9.820 1.00 89.00 217 VAL A N 1
ATOM 1749 C CA . VAL A 1 217 ? -22.605 4.311 10.748 1.00 89.00 217 VAL A CA 1
ATOM 1750 C C . VAL A 1 217 ? -21.519 5.389 10.656 1.00 89.00 217 VAL A C 1
ATOM 1752 O O . VAL A 1 217 ? -21.834 6.576 10.560 1.00 89.00 217 VAL A O 1
ATOM 1755 N N . VAL A 1 218 ? -20.241 4.997 10.625 1.00 88.81 218 VAL A N 1
ATOM 1756 C CA . VAL A 1 218 ? -19.100 5.924 10.480 1.00 88.81 218 VAL A CA 1
ATOM 1757 C C . VAL A 1 218 ? -19.099 6.641 9.125 1.00 88.81 218 VAL A C 1
ATOM 1759 O O . VAL A 1 218 ? -18.718 7.813 9.037 1.00 88.81 218 VAL A O 1
ATOM 1762 N N . MET A 1 219 ? -19.509 5.952 8.059 1.00 90.94 219 MET A N 1
ATOM 1763 C CA . MET A 1 219 ? -19.615 6.535 6.720 1.00 90.94 219 MET A CA 1
ATOM 1764 C C . MET A 1 219 ? -20.791 7.517 6.623 1.00 90.94 219 MET A C 1
ATOM 1766 O O . MET A 1 219 ? -20.592 8.650 6.189 1.00 90.94 219 MET A O 1
ATOM 1770 N N . GLU A 1 220 ? -21.983 7.110 7.062 1.00 91.00 220 GLU A N 1
ATOM 1771 C CA . GLU A 1 220 ? -23.231 7.888 7.011 1.00 91.00 220 GLU A CA 1
ATOM 1772 C C . GLU A 1 220 ? -23.144 9.174 7.834 1.00 91.00 220 GLU A C 1
ATOM 1774 O O . GLU A 1 220 ? -23.499 10.248 7.351 1.00 91.00 220 GLU A O 1
ATOM 1779 N N . ASN A 1 221 ? -22.586 9.086 9.044 1.00 88.12 221 ASN A N 1
ATOM 1780 C CA . ASN A 1 221 ? -22.410 10.237 9.932 1.00 88.12 221 ASN A CA 1
ATOM 1781 C C . ASN A 1 221 ? -21.144 11.045 9.621 1.00 88.12 221 ASN A C 1
ATOM 1783 O O . ASN A 1 221 ? -20.809 11.965 10.359 1.00 88.12 221 ASN A O 1
ATOM 1787 N N . LYS A 1 222 ? -20.418 10.700 8.548 1.00 88.75 222 LYS A N 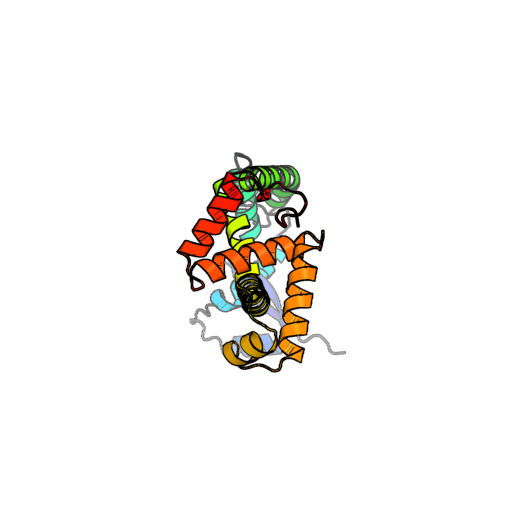1
ATOM 1788 C CA . LYS A 1 222 ? -19.179 11.371 8.125 1.00 88.75 222 LYS A CA 1
ATOM 1789 C C . LYS A 1 222 ? -18.096 11.449 9.208 1.00 88.75 222 LYS A C 1
ATOM 1791 O O . LYS A 1 222 ? -17.188 12.265 9.102 1.00 88.75 222 LYS A O 1
ATOM 1796 N N . LEU A 1 223 ? -18.121 10.542 10.188 1.00 86.19 223 LEU A N 1
ATOM 1797 C CA . LEU A 1 223 ? -17.152 10.525 11.290 1.00 86.19 223 LEU A CA 1
ATOM 1798 C C . LEU A 1 223 ? -15.717 10.329 10.785 1.00 86.19 223 LEU A C 1
ATOM 1800 O O . LEU A 1 223 ? -14.773 10.800 11.394 1.00 86.19 223 LEU A O 1
ATOM 1804 N N . HIS A 1 224 ? -15.545 9.677 9.634 1.00 86.69 224 HIS A N 1
ATOM 1805 C CA . HIS A 1 224 ? -14.254 9.505 8.965 1.00 86.69 224 HIS A CA 1
ATOM 1806 C C . HIS A 1 224 ? -13.614 10.807 8.441 1.00 86.69 224 HIS A C 1
ATOM 1808 O O . HIS A 1 224 ? -12.457 10.769 8.019 1.00 86.69 224 HIS A O 1
ATOM 1814 N N . LEU A 1 225 ? -14.355 11.923 8.414 1.00 86.62 225 LEU A N 1
ATOM 1815 C CA . LEU A 1 225 ? -13.847 13.250 8.045 1.00 86.62 225 LEU A CA 1
ATOM 1816 C C . LEU A 1 225 ? -13.370 14.061 9.253 1.00 86.62 225 LEU A C 1
ATOM 1818 O O . LEU A 1 225 ? -12.635 15.033 9.067 1.00 86.62 225 LEU A O 1
ATOM 1822 N N . GLU A 1 226 ? -13.783 13.664 10.454 1.00 84.06 226 GLU A N 1
ATOM 1823 C CA . GLU A 1 226 ? -13.410 14.318 11.700 1.00 84.06 226 GLU A CA 1
ATOM 1824 C C . GLU A 1 226 ? -1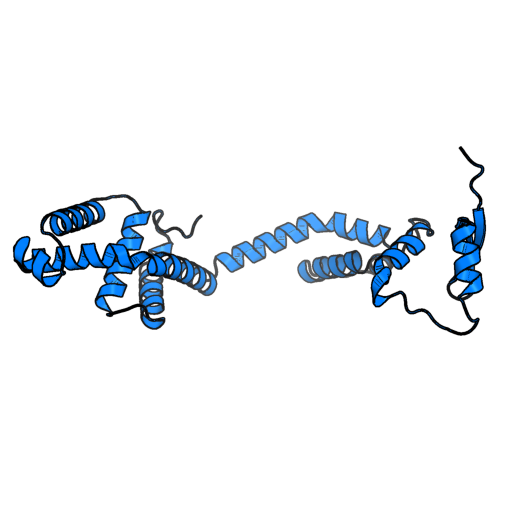1.905 14.189 11.947 1.00 84.06 226 GLU A C 1
ATOM 1826 O O . GLU A 1 226 ? -11.295 13.164 11.628 1.00 84.06 226 GLU A O 1
ATOM 1831 N N . ASP A 1 227 ? -11.299 15.217 12.543 1.00 80.31 227 ASP A N 1
ATOM 1832 C CA . ASP A 1 227 ? -9.848 15.247 12.770 1.00 80.31 227 ASP A CA 1
ATOM 1833 C C . ASP A 1 227 ? -9.376 14.147 13.726 1.00 80.31 227 ASP A C 1
ATOM 1835 O O . ASP A 1 227 ? -8.281 13.605 13.555 1.00 80.31 227 ASP A O 1
ATOM 1839 N N . TRP A 1 228 ? -10.264 13.727 14.628 1.00 77.19 228 TRP A N 1
ATOM 1840 C CA . TRP A 1 228 ? -10.034 12.636 15.562 1.00 77.19 228 TRP A CA 1
ATOM 1841 C C . TRP A 1 228 ? -10.073 11.244 14.933 1.00 77.19 228 TRP A C 1
ATOM 1843 O O . TRP A 1 228 ? -9.596 10.277 15.537 1.00 77.19 228 TRP A O 1
ATOM 1853 N N . PHE A 1 229 ? -10.626 11.096 13.726 1.00 82.06 229 PHE A N 1
ATOM 1854 C CA . PHE A 1 229 ? -10.704 9.797 13.072 1.00 82.06 229 PHE A CA 1
ATOM 1855 C C . PHE A 1 229 ? -9.387 9.484 12.339 1.00 82.06 229 PHE A C 1
ATOM 1857 O O . PHE A 1 229 ? -8.941 10.249 11.480 1.00 82.06 229 PHE A O 1
ATOM 1864 N N . PRO A 1 230 ? -8.759 8.318 12.577 1.00 82.00 230 PRO A N 1
ATOM 1865 C CA . PRO A 1 230 ? -7.403 8.024 12.111 1.00 82.00 230 PRO A CA 1
ATOM 1866 C C . PRO A 1 230 ? -7.365 7.557 10.643 1.00 82.00 230 PRO A C 1
ATOM 1868 O O . PRO A 1 230 ? -6.718 6.568 10.306 1.00 82.00 230 PRO A O 1
ATOM 1871 N N . LEU A 1 231 ? -8.064 8.260 9.744 1.00 78.19 231 LEU A N 1
ATOM 1872 C CA . LEU A 1 231 ? -8.000 8.027 8.298 1.00 78.19 231 LEU A CA 1
ATOM 1873 C C . LEU A 1 231 ? -6.873 8.826 7.627 1.00 78.19 231 LEU A C 1
ATOM 1875 O O . LEU A 1 231 ? -6.498 8.511 6.502 1.00 78.19 231 LEU A O 1
ATOM 1879 N N . LYS A 1 232 ? -6.366 9.888 8.261 1.00 61.28 232 LYS A N 1
ATOM 1880 C CA . LYS A 1 232 ? -5.375 10.809 7.668 1.00 61.28 232 LYS A CA 1
ATOM 1881 C C . LYS A 1 232 ? -3.909 10.441 7.979 1.00 61.28 232 LYS A C 1
ATOM 1883 O O . LYS A 1 232 ? -3.022 11.127 7.484 1.00 61.28 232 LYS A O 1
ATOM 1888 N N . LYS A 1 233 ? -3.657 9.391 8.774 1.00 48.47 233 LYS A N 1
ATOM 1889 C CA . LYS A 1 233 ? -2.309 8.899 9.128 1.00 48.47 233 LYS A CA 1
ATOM 1890 C C . LYS A 1 233 ? -1.850 7.751 8.231 1.00 48.47 233 LYS A C 1
ATOM 1892 O O . LYS A 1 233 ? -2.713 6.950 7.800 1.00 48.47 233 LYS A O 1
#

Secondary structure (DSSP, 8-state):
-----EEEEEEEETTEEEEEEEEHHHHHHHHHH--TT-----HHHHHHHHHHHHHHTS-TTTPBPPHHHHHHHHHHHHHHT----HHHHHBHHHHHHHHHHHHHHHHHHHHHHHHHHHHSHHHHHHHHHHHHHHHHTTTHHHHHHHHHHHHHHTT--HHHHHHHHTS-HHHHHHHHHHHHHHHH---HHHHHHHHHHHHHHHTTS--HHHHHHHHHHHHHTTGGGSTTSTT--

pLDDT: mean 84.78, std 10.49, range [39.31, 97.56]

Foldseek 3Di:
DDDQQWDWDWDDDPPDTDTDIDRPVVVVVCVVPDDPDDDDPCCVPCVVVVLVVVQVPDDLAQRFADPVLLVVLVLLCVLVVHDDDPCLNTHNVSSVVSCVVRVVVSVVSVVVVVVVQCPDLVNLLVLLLVLLVVLLVVLPLLLLLVQLCVCVVVVDDLVRSCVVVVHDSVVSVVSPVVNVCLVPDPQLVSVSSNVSSVQQVVVVHDDVVSSSVVSVVCSVVVVCVDPSHPSVD

Radius of gyration: 34.2 Å; chains: 1; bounding box: 81×50×82 Å